Protein AF-A0A918N531-F1 (afdb_monomer_lite)

pLDDT: mean 87.36, std 9.33, range [33.91, 98.44]

Structure (mmCIF, N/CA/C/O backbone):
data_AF-A0A918N531-F1
#
_entry.id   AF-A0A918N531-F1
#
loop_
_atom_site.group_PDB
_atom_site.id
_atom_site.type_symbol
_atom_site.label_atom_id
_atom_site.label_alt_id
_atom_site.label_comp_id
_atom_site.label_asym_id
_atom_site.label_entity_id
_atom_site.label_seq_id
_atom_site.pdbx_PDB_ins_code
_atom_site.Cartn_x
_atom_site.Cartn_y
_atom_site.Cartn_z
_atom_site.occupancy
_atom_site.B_iso_or_equiv
_atom_site.auth_seq_id
_atom_site.auth_comp_id
_atom_site.auth_asym_id
_atom_site.auth_atom_id
_atom_site.pdbx_PDB_model_num
ATOM 1 N N . MET A 1 1 ? -34.445 2.963 0.432 1.00 59.69 1 MET A N 1
ATOM 2 C CA . MET A 1 1 ? -34.704 2.820 1.884 1.00 59.69 1 MET A CA 1
ATOM 3 C C . MET A 1 1 ? -35.234 4.152 2.398 1.00 59.69 1 MET A C 1
ATOM 5 O O . MET A 1 1 ? -34.663 5.169 2.029 1.00 59.69 1 MET A O 1
ATOM 9 N N . THR A 1 2 ? -36.329 4.192 3.160 1.00 76.44 2 THR A N 1
ATOM 10 C CA . THR A 1 2 ? -36.837 5.455 3.726 1.00 76.44 2 THR A CA 1
ATOM 11 C C . THR A 1 2 ? -36.124 5.752 5.052 1.00 76.44 2 THR A C 1
ATOM 13 O O . THR A 1 2 ? -36.060 4.855 5.894 1.00 76.44 2 THR A O 1
ATOM 16 N N . PRO A 1 3 ? -35.615 6.978 5.290 1.00 79.19 3 PRO A N 1
ATOM 17 C CA . PRO A 1 3 ? -34.902 7.321 6.530 1.00 79.19 3 PRO A CA 1
ATOM 18 C C . PRO A 1 3 ? -35.693 7.011 7.810 1.00 79.19 3 PRO A C 1
ATOM 20 O O . PRO A 1 3 ? -35.118 6.629 8.824 1.00 79.19 3 PRO A O 1
ATOM 23 N N . TYR A 1 4 ? -37.026 7.090 7.744 1.00 77.75 4 TYR A N 1
ATOM 24 C CA . TYR A 1 4 ? -37.931 6.737 8.840 1.00 77.75 4 TYR A CA 1
ATOM 25 C C . TYR A 1 4 ? -37.765 5.288 9.333 1.00 77.75 4 TYR A C 1
ATOM 27 O O . TYR A 1 4 ? -37.883 5.027 10.529 1.00 77.75 4 TYR A O 1
ATOM 35 N N . LYS A 1 5 ? -37.457 4.339 8.438 1.00 80.62 5 LYS A N 1
ATOM 36 C CA . LYS A 1 5 ? -37.272 2.930 8.813 1.00 80.62 5 LYS A CA 1
ATOM 37 C C . LYS A 1 5 ? -36.008 2.708 9.643 1.00 80.62 5 LYS A C 1
ATOM 39 O O . LYS A 1 5 ? -36.035 1.897 10.556 1.00 80.62 5 LYS A O 1
ATOM 44 N N . LEU A 1 6 ? -34.949 3.489 9.419 1.00 84.88 6 LEU A N 1
ATOM 45 C CA . LEU A 1 6 ? -33.706 3.381 10.194 1.00 84.88 6 LEU A CA 1
ATOM 46 C C . LEU A 1 6 ? -33.886 3.755 11.669 1.00 84.88 6 LEU A C 1
ATOM 48 O O . LEU A 1 6 ? -33.176 3.236 12.521 1.00 84.88 6 LEU A O 1
ATOM 52 N N . LYS A 1 7 ? -34.830 4.649 11.984 1.00 86.81 7 LYS A N 1
ATOM 53 C CA . LYS A 1 7 ? -35.112 5.050 13.369 1.00 86.81 7 LYS A CA 1
ATOM 54 C C . LYS A 1 7 ? -36.006 4.048 14.103 1.00 86.81 7 LYS A C 1
ATOM 56 O O . LYS A 1 7 ? -35.872 3.890 15.309 1.00 86.81 7 LYS A O 1
ATOM 61 N N . ASN A 1 8 ? -36.922 3.402 13.381 1.00 90.94 8 ASN A N 1
ATOM 62 C CA . ASN A 1 8 ? -38.020 2.636 13.980 1.00 90.94 8 ASN A CA 1
ATOM 63 C C . ASN A 1 8 ? -37.916 1.120 13.765 1.00 90.94 8 ASN A C 1
ATOM 65 O O . ASN A 1 8 ? -38.756 0.374 14.258 1.00 90.94 8 ASN A O 1
ATOM 69 N N . ASN A 1 9 ? -36.912 0.649 13.025 1.00 93.88 9 ASN A N 1
ATOM 70 C CA . ASN A 1 9 ? -36.689 -0.768 12.778 1.00 93.88 9 ASN A CA 1
ATOM 71 C C . ASN A 1 9 ? -35.222 -1.119 13.060 1.00 93.88 9 ASN A C 1
ATOM 73 O O . ASN A 1 9 ? -34.315 -0.711 12.335 1.00 93.88 9 ASN A O 1
ATOM 77 N N . ALA A 1 10 ? -34.999 -1.903 14.118 1.00 93.50 10 ALA A N 1
ATOM 78 C CA . ALA A 1 10 ? -33.660 -2.268 14.574 1.00 93.50 10 ALA A CA 1
ATOM 79 C C . ALA A 1 10 ? -32.880 -3.100 13.542 1.00 93.50 10 ALA A C 1
ATOM 81 O O . ALA A 1 10 ? -31.670 -2.923 13.397 1.00 93.50 10 ALA A O 1
ATOM 82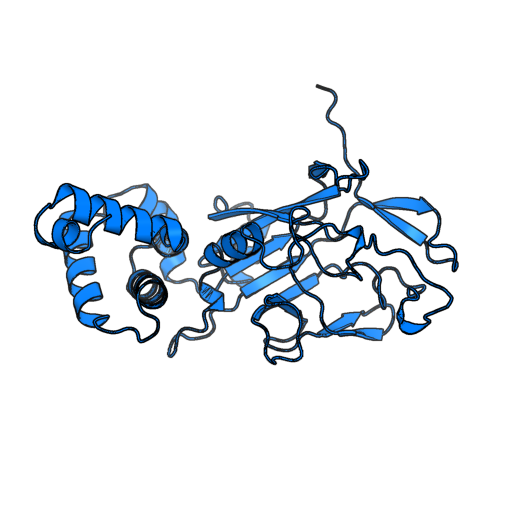 N N . LYS A 1 11 ? -33.566 -3.973 12.791 1.00 93.94 11 LYS A N 1
ATOM 83 C CA . LYS A 1 11 ? -32.946 -4.778 11.731 1.00 93.94 11 LYS A CA 1
ATOM 84 C C . LYS A 1 11 ? -32.430 -3.876 10.615 1.00 93.94 11 LYS A C 1
ATOM 86 O O . LYS A 1 11 ? -31.267 -3.974 10.246 1.00 93.94 11 LYS A O 1
ATOM 91 N N . ASP A 1 12 ? -33.268 -2.960 10.142 1.00 92.19 12 ASP A N 1
ATOM 92 C CA . ASP A 1 12 ? -32.905 -1.998 9.100 1.00 92.19 12 ASP A CA 1
ATOM 93 C C . ASP A 1 12 ? -31.750 -1.086 9.547 1.00 92.19 12 ASP A C 1
ATOM 95 O O . ASP A 1 12 ? -30.822 -0.838 8.775 1.00 92.19 12 ASP A O 1
ATOM 99 N N . ALA A 1 13 ? -31.767 -0.635 10.806 1.00 93.06 13 ALA A N 1
ATOM 100 C CA . ALA A 1 13 ? -30.684 0.148 11.394 1.00 93.06 13 ALA A CA 1
ATOM 101 C C . ALA A 1 13 ? -29.353 -0.623 11.402 1.00 93.06 13 ALA A C 1
ATOM 103 O O . ALA A 1 13 ? -28.336 -0.109 10.931 1.00 93.06 13 ALA A O 1
ATOM 104 N N . MET A 1 14 ? -29.366 -1.872 11.878 1.00 94.25 14 MET A N 1
ATOM 105 C CA . MET A 1 14 ? -28.176 -2.723 11.930 1.00 94.25 14 MET A CA 1
ATOM 106 C C . MET A 1 14 ? -27.654 -3.051 10.528 1.00 94.25 14 MET A C 1
ATOM 108 O O . MET A 1 14 ? -26.464 -2.900 10.259 1.00 94.25 14 MET A O 1
ATOM 112 N N . THR A 1 15 ? -28.536 -3.432 9.600 1.00 93.50 15 THR A N 1
ATOM 113 C CA . THR A 1 15 ? -28.160 -3.691 8.205 1.00 93.50 15 THR A CA 1
ATOM 114 C C . THR A 1 15 ? -27.540 -2.453 7.563 1.00 93.50 15 THR A C 1
ATOM 116 O O . THR A 1 15 ? -26.521 -2.569 6.888 1.00 93.50 15 THR A O 1
ATOM 119 N N . SER A 1 16 ? -28.088 -1.260 7.809 1.00 93.44 16 SER A N 1
ATOM 120 C CA . SER A 1 16 ? -27.502 -0.016 7.306 1.00 93.44 16 SER A CA 1
ATOM 121 C C . SER A 1 16 ? -26.130 0.278 7.915 1.00 93.44 16 SER A C 1
ATOM 123 O O . SER A 1 16 ? -25.256 0.775 7.206 1.00 93.44 16 SER A O 1
ATOM 125 N N . ALA A 1 17 ? -25.921 -0.015 9.202 1.00 93.75 17 ALA A N 1
ATOM 126 C CA . ALA A 1 17 ? -24.628 0.164 9.858 1.00 93.75 17 ALA A CA 1
ATOM 127 C C . ALA A 1 17 ? -23.565 -0.780 9.273 1.00 93.75 17 ALA A C 1
ATOM 129 O O . ALA A 1 17 ? -22.477 -0.329 8.917 1.00 93.75 17 ALA A O 1
ATOM 130 N N . LEU A 1 18 ? -23.901 -2.061 9.091 1.00 94.81 18 LEU A N 1
ATOM 131 C CA . LEU A 1 18 ? -23.020 -3.054 8.466 1.00 94.81 18 LEU A CA 1
ATOM 132 C C . LEU A 1 18 ? -22.731 -2.719 6.996 1.00 94.81 18 LEU A C 1
ATOM 134 O O . LEU A 1 18 ? -21.587 -2.808 6.554 1.00 94.81 18 LEU A O 1
ATOM 138 N N . ALA A 1 19 ? -23.740 -2.262 6.249 1.00 93.88 19 ALA A N 1
ATOM 139 C CA . ALA A 1 19 ? -23.563 -1.809 4.872 1.00 93.88 19 ALA A CA 1
ATOM 140 C C . ALA A 1 19 ? -22.624 -0.597 4.794 1.00 93.88 19 ALA A C 1
ATOM 142 O O . ALA A 1 19 ? -21.735 -0.564 3.946 1.00 93.88 19 ALA A O 1
ATOM 143 N N . TYR A 1 20 ? -22.770 0.377 5.701 1.00 94.25 20 TYR A N 1
ATOM 144 C CA . TYR A 1 20 ? -21.853 1.513 5.792 1.00 94.25 20 TYR A CA 1
ATOM 145 C C . TYR A 1 20 ? -20.430 1.060 6.140 1.00 94.25 20 TYR A C 1
ATOM 147 O O . TYR A 1 20 ? -19.473 1.530 5.527 1.00 94.25 20 TYR A O 1
ATOM 155 N N . TRP A 1 21 ? -20.289 0.126 7.083 1.00 94.88 21 TRP A N 1
ATOM 156 C CA . TRP A 1 21 ? -19.002 -0.428 7.497 1.00 94.88 21 TRP A CA 1
ATOM 157 C C . TRP A 1 21 ? -18.254 -1.101 6.339 1.00 94.88 21 TRP A C 1
ATOM 159 O O . TRP A 1 21 ? -17.074 -0.817 6.113 1.00 94.88 21 TRP A O 1
ATOM 169 N N . GLY A 1 22 ? -18.960 -1.926 5.559 1.00 92.25 22 GLY A N 1
ATOM 170 C CA . GLY A 1 22 ? -18.431 -2.547 4.345 1.00 92.25 22 GLY A CA 1
ATOM 171 C C . GLY A 1 22 ? -18.107 -1.522 3.256 1.00 92.25 22 GLY A C 1
ATOM 172 O O . GLY A 1 22 ? -16.985 -1.487 2.761 1.00 92.25 22 GLY A O 1
ATOM 173 N N . TRP A 1 23 ? -19.042 -0.622 2.935 1.00 89.88 23 TRP A N 1
ATOM 174 C CA . TRP A 1 23 ? -18.854 0.412 1.907 1.00 89.88 23 TRP A CA 1
ATOM 175 C C . TRP A 1 23 ? -17.674 1.344 2.200 1.00 89.88 23 TRP A C 1
ATOM 177 O O . TRP A 1 23 ? -16.950 1.755 1.293 1.00 89.88 23 TRP A O 1
ATOM 187 N N . LYS A 1 24 ? -17.457 1.689 3.472 1.00 90.06 24 LYS A N 1
ATOM 188 C CA . LYS A 1 24 ? -16.317 2.510 3.889 1.00 90.06 24 LYS A CA 1
ATOM 189 C C . LYS A 1 24 ? -15.012 1.732 4.024 1.00 90.06 24 LYS A C 1
ATOM 191 O O . LYS A 1 24 ? -13.994 2.386 4.261 1.00 90.06 24 LYS A O 1
ATOM 196 N N . MET A 1 25 ? -15.029 0.411 3.830 1.00 91.06 25 MET A N 1
ATOM 197 C CA . MET A 1 25 ? -13.880 -0.485 3.972 1.00 91.06 25 MET A CA 1
ATOM 198 C C . MET A 1 25 ? -13.197 -0.302 5.330 1.00 91.06 25 MET A C 1
ATOM 200 O O . MET A 1 25 ? -12.015 0.017 5.417 1.00 91.06 25 MET A O 1
ATOM 204 N N . ILE A 1 26 ? -13.978 -0.422 6.407 1.00 93.50 26 ILE A N 1
ATOM 205 C CA . ILE A 1 26 ? -13.488 -0.168 7.770 1.00 93.50 26 ILE A CA 1
ATOM 206 C C . ILE A 1 26 ? -12.712 -1.368 8.333 1.00 93.50 26 ILE A C 1
ATOM 208 O O . ILE A 1 26 ? -11.816 -1.166 9.148 1.00 93.50 26 ILE A O 1
ATOM 212 N N . ASN A 1 27 ? -12.991 -2.592 7.866 1.00 91.44 27 ASN A N 1
ATOM 213 C CA . ASN A 1 27 ? -12.365 -3.827 8.363 1.00 91.44 27 ASN A CA 1
ATOM 214 C C . ASN A 1 27 ? -10.836 -3.746 8.528 1.00 91.44 27 ASN A C 1
ATOM 216 O O . ASN A 1 27 ? -10.375 -4.058 9.622 1.00 91.44 27 ASN A O 1
ATOM 220 N N . PRO A 1 28 ? -10.046 -3.256 7.549 1.00 89.44 28 PRO A N 1
ATOM 221 C CA . PRO A 1 28 ? -8.589 -3.221 7.696 1.00 89.44 28 PRO A CA 1
ATOM 222 C C . PRO A 1 28 ? -8.088 -2.289 8.811 1.00 89.44 28 PRO A C 1
ATOM 224 O O . PRO A 1 28 ? -6.915 -2.321 9.148 1.00 89.44 28 PRO A O 1
ATOM 227 N N . ARG A 1 29 ? -8.945 -1.425 9.374 1.00 90.19 29 ARG A N 1
ATOM 228 C CA . ARG A 1 29 ? -8.625 -0.521 10.498 1.00 90.19 29 ARG A CA 1
ATOM 229 C C . ARG A 1 29 ? -9.010 -1.098 11.855 1.00 90.19 29 ARG A C 1
ATOM 231 O O . ARG A 1 29 ? -8.607 -0.551 12.874 1.00 90.19 29 ARG A O 1
ATOM 238 N N . ALA A 1 30 ? -9.807 -2.162 11.860 1.00 90.06 30 ALA A N 1
ATOM 239 C CA . ALA A 1 30 ? -10.400 -2.760 13.050 1.00 90.06 30 ALA A CA 1
ATOM 240 C C . ALA A 1 30 ? -9.744 -4.099 13.436 1.00 90.06 30 ALA A C 1
ATOM 242 O O . ALA A 1 30 ? -10.292 -4.836 14.248 1.00 90.06 30 ALA A O 1
ATOM 243 N N . SER A 1 31 ? -8.587 -4.419 12.849 1.00 84.94 31 SER A N 1
ATOM 244 C CA . SER A 1 31 ? -7.865 -5.682 13.070 1.00 84.94 31 SER A CA 1
ATOM 245 C C . SER A 1 31 ? -7.038 -5.721 14.360 1.00 84.94 31 SER A C 1
ATOM 247 O O . SER A 1 31 ? -6.487 -6.768 14.690 1.00 84.94 31 SER A O 1
ATOM 249 N N . TYR A 1 32 ? -6.929 -4.596 15.072 1.00 86.81 32 TYR A N 1
ATOM 250 C CA . TYR A 1 32 ? -6.137 -4.452 16.294 1.00 86.81 32 TYR A CA 1
ATOM 251 C C . TYR A 1 32 ? -7.013 -3.941 17.427 1.00 86.81 32 TYR A C 1
ATOM 253 O O . TYR A 1 32 ? -7.974 -3.207 17.179 1.00 86.81 32 TYR A O 1
ATOM 261 N N . ALA A 1 33 ? -6.659 -4.304 18.657 1.00 87.88 33 ALA A N 1
ATOM 262 C CA . ALA A 1 33 ? -7.411 -3.916 19.833 1.00 87.88 33 ALA A CA 1
ATOM 263 C C . ALA A 1 33 ? -6.663 -2.895 20.685 1.00 87.88 33 ALA A C 1
ATOM 265 O O . ALA A 1 33 ? -6.318 -3.134 21.830 1.00 87.88 33 ALA A O 1
ATOM 266 N N . ASP A 1 34 ? -6.426 -1.730 20.092 1.00 87.62 34 ASP A N 1
ATOM 267 C CA . ASP A 1 34 ? -5.807 -0.609 20.781 1.00 87.62 34 ASP A CA 1
ATOM 268 C C . ASP A 1 34 ? -6.522 0.709 20.460 1.00 87.62 34 ASP A C 1
ATOM 270 O O . ASP A 1 34 ? -7.364 0.820 19.558 1.00 87.62 34 ASP A O 1
ATOM 274 N N . GLU A 1 35 ? -6.172 1.756 21.204 1.00 89.44 35 GLU A N 1
ATOM 275 C CA . GLU A 1 35 ? -6.771 3.075 21.021 1.00 89.44 35 GLU A CA 1
ATOM 276 C C . GLU A 1 35 ? -6.538 3.664 19.622 1.00 89.44 35 GLU A C 1
ATOM 278 O O . GLU A 1 35 ? -7.362 4.451 19.137 1.00 89.44 35 GLU A O 1
ATOM 283 N N . TYR A 1 36 ? -5.435 3.299 18.961 1.00 88.75 36 TYR A N 1
ATOM 284 C CA . TYR A 1 36 ? -5.155 3.757 17.605 1.00 88.75 36 TYR A CA 1
ATOM 285 C C . TYR A 1 36 ? -6.148 3.155 16.611 1.00 88.75 36 TYR A C 1
ATOM 287 O O . TYR A 1 36 ? -6.662 3.882 15.759 1.00 88.75 36 TYR A O 1
ATOM 295 N N . ALA A 1 37 ? -6.474 1.866 16.724 1.00 90.69 37 ALA A N 1
ATOM 296 C CA . ALA A 1 37 ? -7.486 1.227 15.890 1.00 90.69 37 ALA A CA 1
ATOM 297 C C . ALA A 1 37 ? -8.836 1.946 16.034 1.00 90.69 37 ALA A C 1
ATOM 299 O O . ALA A 1 37 ? -9.455 2.318 15.033 1.00 90.69 37 ALA A O 1
ATOM 300 N N . VAL A 1 38 ? -9.237 2.279 17.268 1.00 93.75 38 VAL A N 1
ATOM 301 C CA . VAL A 1 38 ? -10.449 3.075 17.533 1.00 93.75 38 VAL A CA 1
ATOM 302 C C . VAL A 1 38 ? -10.375 4.444 16.856 1.00 93.75 38 VAL A C 1
ATOM 304 O O . VAL A 1 38 ? -11.346 4.876 16.227 1.00 93.75 38 VAL A O 1
ATOM 307 N N . LYS A 1 39 ? -9.231 5.133 16.937 1.00 92.38 39 LYS A N 1
ATOM 308 C CA . LYS A 1 39 ? -9.014 6.431 16.280 1.00 92.38 39 LYS A CA 1
ATOM 309 C C . LYS A 1 39 ? -9.085 6.323 14.757 1.00 92.38 39 LYS A C 1
ATOM 311 O O . LYS A 1 39 ? -9.766 7.133 14.132 1.00 92.38 39 LYS A O 1
ATOM 316 N N . SER A 1 40 ? -8.446 5.315 14.172 1.00 91.31 40 SER A N 1
ATOM 317 C CA . SER A 1 40 ? -8.409 5.056 12.730 1.00 91.31 40 SER A CA 1
ATOM 318 C C . SER A 1 40 ? -9.801 4.731 12.175 1.00 91.31 40 SER A C 1
ATOM 320 O O . SER A 1 40 ? -10.254 5.338 11.199 1.00 91.31 40 SER A O 1
ATOM 322 N N . VAL A 1 41 ? -10.552 3.863 12.862 1.00 94.19 41 VAL A N 1
ATOM 323 C CA . VAL A 1 41 ? -11.965 3.582 12.565 1.00 94.19 41 VAL A CA 1
ATOM 324 C C . VAL A 1 41 ? -12.811 4.850 12.695 1.00 94.19 41 VAL A C 1
ATOM 326 O O . VAL A 1 41 ? -13.603 5.171 11.806 1.00 94.19 41 VAL A O 1
ATOM 329 N N . THR A 1 42 ? -12.625 5.612 13.776 1.00 94.19 42 THR A N 1
ATOM 330 C CA . THR A 1 42 ? -13.374 6.851 14.016 1.00 94.19 42 THR A CA 1
ATOM 331 C C . THR A 1 42 ? -13.118 7.871 12.919 1.00 94.19 42 THR A C 1
ATOM 333 O O . THR A 1 42 ? -14.080 8.441 12.421 1.00 94.19 42 THR A O 1
ATOM 336 N N . TYR A 1 43 ? -11.867 8.062 12.494 1.00 91.62 43 TYR A N 1
ATOM 337 C CA . TYR A 1 43 ? -11.515 8.956 11.391 1.00 91.62 43 TYR A CA 1
ATOM 338 C C . TYR A 1 43 ? -12.244 8.572 10.103 1.00 91.62 43 TYR A C 1
ATOM 340 O O . TYR A 1 43 ? -12.780 9.430 9.401 1.00 91.62 43 TYR A O 1
ATOM 348 N N . ARG A 1 44 ? -12.328 7.269 9.814 1.00 91.06 44 ARG A N 1
ATOM 349 C CA . ARG A 1 44 ? -12.996 6.778 8.608 1.00 91.06 44 ARG A CA 1
ATOM 350 C C . ARG A 1 44 ? -14.510 6.995 8.630 1.00 91.06 44 ARG A C 1
ATOM 352 O O . ARG A 1 44 ? -15.098 7.274 7.585 1.00 91.06 44 ARG A O 1
ATOM 359 N N . ILE A 1 45 ? -15.130 6.886 9.804 1.00 92.75 45 ILE A N 1
ATOM 360 C CA . ILE A 1 45 ? -16.560 7.162 10.015 1.00 92.75 45 ILE A CA 1
ATOM 361 C C . ILE A 1 45 ? -16.826 8.675 10.033 1.00 92.75 45 ILE A C 1
ATOM 363 O O . ILE A 1 45 ? -17.818 9.154 9.486 1.00 92.75 45 ILE A O 1
ATOM 367 N N . ASN A 1 46 ? -15.948 9.430 10.687 1.00 91.19 46 ASN A N 1
ATOM 368 C CA . ASN A 1 46 ? -16.051 10.860 10.911 1.00 91.19 46 ASN A CA 1
ATOM 369 C C . ASN A 1 46 ? -14.649 11.483 10.999 1.00 91.19 46 ASN A C 1
ATOM 371 O O . ASN A 1 46 ? -14.013 11.468 12.055 1.00 91.19 46 ASN A O 1
ATOM 375 N N . GLY A 1 47 ? -14.203 12.103 9.903 1.00 88.75 47 GLY A N 1
ATOM 376 C CA . GLY A 1 47 ? -12.862 12.688 9.788 1.00 88.75 47 GLY A CA 1
ATOM 377 C C . GLY A 1 47 ? -12.555 13.807 10.790 1.00 88.75 47 GLY A C 1
ATOM 378 O O . GLY A 1 47 ? -11.389 14.118 11.013 1.00 88.75 47 GLY A O 1
ATOM 379 N N . ALA A 1 48 ? -13.575 14.383 11.440 1.00 90.94 48 ALA A N 1
ATOM 380 C CA . ALA A 1 48 ? -13.402 15.351 12.524 1.00 90.94 48 ALA A CA 1
ATOM 381 C C . ALA A 1 48 ? -13.106 14.697 13.888 1.00 90.94 48 ALA A C 1
ATOM 383 O O . ALA A 1 48 ? -12.968 15.406 14.880 1.00 90.94 48 ALA A O 1
ATOM 384 N N . LEU A 1 49 ? -13.057 13.360 13.961 1.00 91.94 49 LEU A N 1
ATOM 385 C CA . LEU A 1 49 ? -12.832 12.578 15.183 1.00 91.94 49 LEU A CA 1
ATOM 386 C C . LEU A 1 49 ? -13.851 12.853 16.306 1.00 91.94 49 LEU A C 1
ATOM 388 O O . LEU A 1 49 ? -13.580 12.632 17.486 1.00 91.94 49 LEU A O 1
ATOM 392 N N . LYS A 1 50 ? -15.058 13.320 15.959 1.00 94.00 50 LYS A N 1
ATOM 393 C CA . LYS A 1 50 ? -16.083 13.665 16.953 1.00 94.00 50 LYS A CA 1
ATOM 394 C C . LYS A 1 50 ? -16.526 12.428 17.742 1.00 94.00 50 LYS A C 1
ATOM 396 O O . LYS A 1 50 ? -16.972 11.432 17.163 1.00 94.00 50 LYS A O 1
ATOM 401 N N . GLY A 1 51 ? -16.472 12.544 19.069 1.00 94.69 51 GLY A N 1
ATOM 402 C CA . GLY A 1 51 ? -16.856 11.486 20.005 1.00 94.69 51 GLY A CA 1
ATOM 403 C C . GLY A 1 51 ? -15.805 10.387 20.174 1.00 94.69 51 GLY A C 1
ATOM 404 O O . GLY A 1 51 ? -16.168 9.289 20.582 1.00 94.69 51 GLY A O 1
ATOM 405 N N . LEU A 1 52 ? -14.535 10.646 19.833 1.00 94.69 52 LEU A N 1
ATOM 406 C CA . LEU A 1 52 ? -13.451 9.669 19.964 1.00 94.69 52 LEU A CA 1
ATOM 407 C C . LEU A 1 52 ? -13.321 9.117 21.391 1.00 94.69 52 LEU A C 1
ATOM 409 O O . LEU A 1 52 ? -13.274 7.902 21.548 1.00 94.69 52 LEU A O 1
ATOM 413 N N . ASP A 1 53 ? -13.326 9.972 22.414 1.00 95.19 53 ASP A N 1
ATOM 414 C CA . ASP A 1 53 ? -13.146 9.539 23.811 1.00 95.19 53 ASP A CA 1
ATOM 415 C C . ASP A 1 53 ? -14.254 8.584 24.263 1.00 95.19 53 ASP A C 1
ATOM 417 O O . ASP A 1 53 ? -14.002 7.546 24.871 1.00 95.19 53 ASP A O 1
ATOM 421 N N . GLU A 1 54 ? -15.492 8.879 23.873 1.00 96.94 54 GLU A N 1
ATOM 422 C CA . GLU A 1 54 ? -16.639 8.025 24.167 1.00 96.94 54 GLU A CA 1
ATOM 423 C C . GLU A 1 54 ? -16.550 6.679 23.428 1.00 96.94 54 GLU A C 1
ATOM 425 O O . GLU A 1 54 ? -16.867 5.630 23.987 1.00 96.94 54 GLU A O 1
ATOM 430 N N . ARG A 1 55 ? -16.062 6.678 22.180 1.00 96.44 55 ARG A N 1
ATOM 431 C CA . ARG A 1 55 ? -15.813 5.441 21.422 1.00 96.44 55 ARG A CA 1
ATOM 432 C C . ARG A 1 55 ? -14.713 4.601 22.064 1.00 96.44 55 ARG A C 1
ATOM 434 O O . ARG A 1 55 ? -14.889 3.390 22.152 1.00 96.44 55 ARG A O 1
ATOM 441 N N . LYS A 1 56 ? -13.629 5.223 22.544 1.00 95.81 56 LYS A N 1
ATOM 442 C CA . LYS A 1 56 ? -12.569 4.538 23.301 1.00 95.81 56 LYS A CA 1
ATOM 443 C C . LYS A 1 56 ? -13.133 3.902 24.569 1.00 95.81 56 LYS A C 1
ATOM 445 O O . LYS A 1 56 ? -12.900 2.724 24.807 1.00 95.81 56 LYS A O 1
ATOM 450 N N . ARG A 1 57 ? -13.961 4.632 25.323 1.00 96.00 57 ARG A N 1
ATOM 451 C CA . ARG A 1 57 ? -14.620 4.115 26.533 1.00 96.00 57 ARG A CA 1
ATOM 452 C C . ARG A 1 57 ? -15.475 2.874 26.258 1.00 96.00 57 ARG A C 1
ATOM 454 O O . ARG A 1 57 ? -15.370 1.893 26.990 1.00 96.00 57 ARG A O 1
ATOM 461 N N . TYR A 1 58 ? -16.311 2.893 25.214 1.00 95.88 58 TYR A N 1
ATOM 462 C CA . TYR A 1 58 ? -17.094 1.709 24.833 1.00 95.88 58 TYR A CA 1
ATOM 463 C C . TYR A 1 58 ? -16.217 0.557 24.349 1.00 95.88 58 TYR A C 1
ATOM 465 O O . TYR A 1 58 ? -16.514 -0.593 24.662 1.0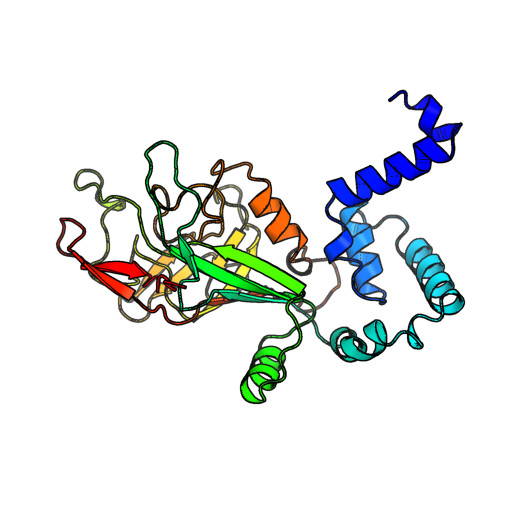0 95.88 58 TYR A O 1
ATOM 473 N N . PHE A 1 59 ? -15.157 0.863 23.602 1.00 94.75 59 PHE A N 1
ATOM 474 C CA . PHE A 1 59 ? -14.233 -0.137 23.090 1.00 94.75 59 PHE A CA 1
ATOM 475 C C . PHE A 1 59 ? -13.516 -0.882 24.221 1.00 94.75 59 PHE A C 1
ATOM 477 O O . PHE A 1 59 ? -13.618 -2.101 24.278 1.00 94.75 59 PHE A O 1
ATOM 484 N N . LEU A 1 60 ? -12.908 -0.160 25.169 1.00 92.12 60 LEU A N 1
ATOM 485 C CA . LEU A 1 60 ? -12.211 -0.749 26.321 1.00 92.12 60 LEU A CA 1
ATOM 486 C C . LEU A 1 60 ? -13.141 -1.636 27.162 1.00 92.12 60 LEU A C 1
ATOM 488 O O . LEU A 1 60 ? -12.769 -2.726 27.587 1.00 92.12 60 LEU A O 1
ATOM 492 N N . ARG A 1 61 ? -14.396 -1.209 27.351 1.00 94.25 61 ARG A N 1
ATOM 493 C CA . ARG A 1 61 ? -15.398 -2.025 28.048 1.00 94.25 61 ARG A CA 1
ATOM 494 C C . ARG A 1 61 ? -15.753 -3.300 27.276 1.00 94.25 61 ARG A C 1
ATOM 496 O O . ARG A 1 61 ? -15.983 -4.338 27.888 1.00 94.25 61 ARG A O 1
ATOM 503 N N . ALA A 1 62 ? -15.845 -3.226 25.948 1.00 93.12 62 ALA A N 1
ATOM 504 C CA . ALA A 1 62 ? -16.108 -4.397 25.117 1.00 93.12 62 ALA A CA 1
ATOM 505 C C . ALA A 1 62 ? -14.918 -5.367 25.121 1.00 93.12 62 ALA A C 1
ATOM 507 O O . ALA A 1 62 ? -15.124 -6.570 25.225 1.00 93.12 62 ALA A O 1
ATOM 508 N N . GLU A 1 63 ? -13.693 -4.848 25.059 1.00 90.88 63 GLU A N 1
ATOM 509 C CA . GLU A 1 63 ? -12.447 -5.604 25.194 1.00 90.88 63 GLU A CA 1
ATOM 510 C C . GLU A 1 63 ? -12.413 -6.424 26.493 1.00 90.88 63 GLU A C 1
ATOM 512 O O . GLU A 1 63 ? -12.199 -7.639 26.442 1.00 90.88 63 GLU A O 1
ATOM 517 N N . GLU A 1 64 ? -12.723 -5.789 27.627 1.00 90.81 64 GLU A N 1
ATOM 518 C CA . GLU A 1 64 ? -12.804 -6.439 28.940 1.00 90.81 64 GLU A CA 1
ATOM 519 C C . GLU A 1 64 ? -13.871 -7.547 28.963 1.00 90.81 64 GLU A C 1
ATOM 521 O O . GLU A 1 64 ? -13.611 -8.677 29.377 1.00 90.81 64 GLU A O 1
ATOM 526 N N . GLN A 1 65 ? -15.080 -7.248 28.479 1.00 95.19 65 GLN A N 1
ATOM 527 C CA . GLN A 1 65 ? -16.206 -8.188 28.510 1.00 95.19 65 GLN A CA 1
ATOM 528 C C . GLN A 1 65 ? -16.024 -9.380 27.570 1.00 95.19 65 GLN A C 1
ATOM 530 O O . GLN A 1 65 ? -16.429 -10.495 27.899 1.00 95.19 65 GLN A O 1
ATOM 535 N N . LEU A 1 66 ? -15.439 -9.145 26.395 1.00 94.06 66 LEU A N 1
ATOM 536 C CA . LEU A 1 66 ? -15.174 -10.177 25.395 1.00 94.06 66 LEU A CA 1
ATOM 537 C C . LEU A 1 66 ? -13.875 -10.937 25.672 1.00 94.06 66 LEU A C 1
ATOM 539 O O . LEU A 1 66 ? -13.617 -11.931 24.994 1.00 94.06 66 LEU A O 1
ATOM 543 N N . LYS A 1 67 ? -13.082 -10.496 26.661 1.00 93.00 67 LYS A N 1
ATOM 544 C CA . LYS A 1 67 ? -11.829 -11.129 27.085 1.00 93.00 67 LYS A CA 1
ATOM 545 C C . LYS A 1 67 ? -10.872 -11.351 25.919 1.00 93.00 67 LYS A C 1
ATOM 547 O O . LYS A 1 67 ? -10.290 -12.424 25.765 1.00 93.00 67 LYS A O 1
ATOM 552 N N . ILE A 1 68 ? -10.715 -10.337 25.072 1.00 89.38 68 ILE A N 1
ATOM 553 C CA . ILE A 1 68 ? -9.939 -10.468 23.830 1.00 89.38 68 ILE A CA 1
ATOM 554 C C . ILE A 1 68 ? -8.478 -10.852 24.093 1.00 89.38 68 ILE A C 1
ATOM 556 O O . ILE A 1 68 ? -7.873 -11.549 23.282 1.00 89.38 68 ILE A O 1
ATOM 560 N N . GLU A 1 69 ? -7.934 -10.479 25.256 1.00 87.06 69 GLU A N 1
ATOM 561 C CA . GLU A 1 69 ? -6.590 -10.869 25.682 1.00 87.06 69 GLU A CA 1
ATOM 562 C C . GLU A 1 69 ? -6.426 -12.388 25.833 1.00 87.06 69 GLU A C 1
ATOM 564 O O . GLU A 1 69 ? -5.314 -12.908 25.719 1.00 87.06 69 GLU A O 1
ATOM 569 N N . GLU A 1 70 ? -7.518 -13.126 26.055 1.00 91.62 70 GLU A N 1
ATOM 570 C CA . GLU A 1 70 ? -7.520 -14.585 26.124 1.00 91.62 70 GLU A CA 1
ATOM 571 C C . GLU A 1 70 ? -7.494 -15.230 24.720 1.00 91.62 70 GLU A C 1
ATOM 573 O O . GLU A 1 70 ? -7.062 -16.381 24.591 1.00 91.62 70 GLU A O 1
ATOM 578 N N . CYS A 1 71 ? -7.864 -14.500 23.657 1.00 90.19 71 CYS A N 1
ATOM 579 C CA . CYS A 1 71 ? -7.952 -15.024 22.294 1.00 90.19 71 CYS A CA 1
ATOM 580 C C . CYS A 1 71 ? -6.565 -15.361 21.699 1.00 90.19 71 CYS A C 1
ATOM 582 O O . CYS A 1 71 ? -5.695 -14.489 21.623 1.00 90.19 71 CYS A O 1
ATOM 584 N N . PRO A 1 72 ? -6.348 -16.583 21.165 1.00 89.69 72 PRO A N 1
ATOM 585 C CA . PRO A 1 72 ? -5.068 -16.968 20.556 1.00 89.69 72 PRO A CA 1
ATOM 586 C C . PRO A 1 72 ? -4.633 -16.067 19.394 1.00 89.69 72 PRO A C 1
ATOM 588 O O . PRO A 1 72 ? -3.458 -15.722 19.287 1.00 89.69 72 PRO A O 1
ATOM 591 N N . LEU A 1 73 ? -5.589 -15.644 18.556 1.00 84.19 73 LEU A N 1
ATOM 592 C CA . LEU A 1 73 ? -5.334 -14.731 17.437 1.00 84.19 73 LEU A CA 1
ATOM 593 C C . LEU A 1 73 ? -4.794 -13.379 17.915 1.00 84.19 73 LEU A C 1
ATOM 595 O O . LEU A 1 73 ? -3.852 -12.855 17.327 1.00 84.19 73 LEU A O 1
ATOM 599 N N . TYR A 1 74 ? -5.359 -12.847 19.002 1.00 87.06 74 TYR A N 1
ATOM 600 C CA . TYR A 1 74 ? -4.899 -11.599 19.599 1.00 87.06 74 TYR A CA 1
ATOM 601 C C . TYR A 1 74 ? -3.488 -11.755 20.177 1.00 87.06 74 TYR A C 1
ATOM 603 O O . TYR A 1 74 ? -2.587 -10.995 19.829 1.00 87.06 74 TYR A O 1
ATOM 611 N N . LYS A 1 75 ? -3.245 -12.810 20.969 1.00 88.06 75 LYS A N 1
ATOM 612 C CA . LYS A 1 75 ? -1.919 -13.098 21.547 1.00 88.06 75 LYS A CA 1
ATOM 613 C C . LYS A 1 75 ? -0.819 -13.192 20.486 1.00 88.06 75 LYS A C 1
ATOM 615 O O . LYS A 1 75 ? 0.267 -12.659 20.695 1.00 88.06 75 LYS A O 1
ATOM 620 N N . GLY A 1 76 ? -1.104 -13.824 19.344 1.00 84.44 76 GLY A N 1
ATOM 621 C CA . GLY A 1 76 ? -0.153 -13.956 18.235 1.00 84.44 76 GLY A CA 1
ATOM 622 C C . GLY A 1 76 ? 0.220 -12.631 17.557 1.00 84.44 76 GLY A C 1
ATOM 623 O O . GLY A 1 76 ? 1.300 -12.527 16.976 1.00 84.44 76 GLY A O 1
ATOM 624 N N . LYS A 1 77 ? -0.640 -11.611 17.660 1.00 84.12 77 LYS A N 1
ATOM 625 C CA . LYS A 1 77 ? -0.446 -10.286 17.053 1.00 84.12 77 LYS A CA 1
ATOM 626 C C . LYS A 1 77 ? -0.155 -9.170 18.061 1.00 84.12 77 LYS A C 1
ATOM 628 O O . LYS A 1 77 ? 0.168 -8.068 17.638 1.00 84.12 77 LYS A O 1
ATOM 633 N N . LYS A 1 78 ? -0.195 -9.432 19.374 1.00 84.50 78 LYS A N 1
ATOM 634 C CA . LYS A 1 78 ? -0.033 -8.407 20.428 1.00 84.50 78 LYS A CA 1
ATOM 635 C C . LYS A 1 78 ? 1.244 -7.572 20.283 1.00 84.50 78 LYS A C 1
ATOM 637 O O . LYS A 1 78 ? 1.235 -6.371 20.520 1.00 84.50 78 LYS A O 1
ATOM 642 N N . TRP A 1 79 ? 2.341 -8.184 19.838 1.00 84.75 79 TRP A N 1
ATOM 643 C CA . TRP A 1 79 ? 3.606 -7.477 19.604 1.00 84.75 79 TRP A CA 1
ATOM 644 C C . TRP A 1 79 ? 3.489 -6.345 18.565 1.00 84.75 79 TRP A C 1
ATOM 646 O O . TRP A 1 79 ? 4.231 -5.371 18.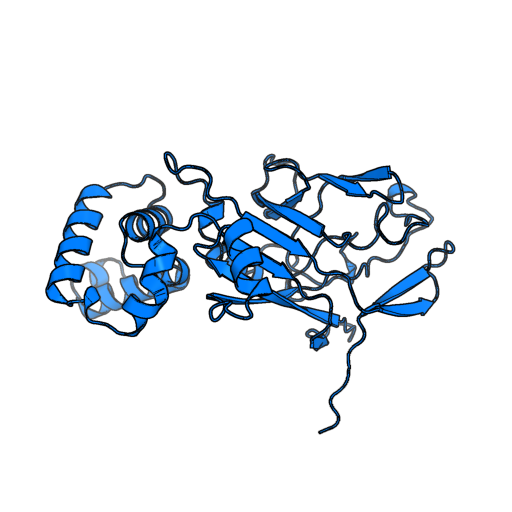654 1.00 84.75 79 TRP A O 1
ATOM 656 N N . GLN A 1 80 ? 2.546 -6.437 17.619 1.00 86.31 80 GLN A N 1
ATOM 657 C CA . GLN A 1 80 ? 2.317 -5.422 16.587 1.00 86.31 80 GLN A CA 1
ATOM 658 C C . GLN A 1 80 ? 1.755 -4.114 17.163 1.00 86.31 80 GLN A C 1
ATOM 660 O O . GLN A 1 80 ? 1.886 -3.067 16.543 1.00 86.31 80 GLN A O 1
ATOM 665 N N . GLU A 1 81 ? 1.143 -4.115 18.347 1.00 82.31 81 GLU A N 1
ATOM 666 C CA . GLU A 1 81 ? 0.576 -2.888 18.931 1.00 82.31 81 GLU A CA 1
ATOM 667 C C . GLU A 1 81 ? 1.648 -1.837 19.250 1.00 82.31 81 GLU A C 1
ATOM 669 O O . GLU A 1 81 ? 1.374 -0.637 19.198 1.00 82.31 81 GLU A O 1
ATOM 674 N N . GLN A 1 82 ? 2.874 -2.291 19.528 1.00 82.06 82 GLN A N 1
ATOM 675 C CA . GLN A 1 82 ? 4.034 -1.437 19.797 1.00 82.06 82 GLN A CA 1
ATOM 676 C C . GLN A 1 82 ? 4.699 -0.920 18.515 1.00 82.06 82 GLN A C 1
ATOM 678 O O . GLN A 1 82 ? 5.458 0.047 18.564 1.00 82.06 82 GLN A O 1
ATOM 683 N N . GLU A 1 83 ? 4.413 -1.548 17.376 1.00 84.81 83 GLU A N 1
ATOM 684 C CA . GLU A 1 83 ? 4.979 -1.187 16.084 1.00 84.81 83 GLU A CA 1
ATOM 685 C C . GLU A 1 83 ? 4.103 -0.153 15.370 1.00 84.81 83 GLU A C 1
ATOM 687 O O . GLU A 1 83 ? 2.864 -0.171 15.404 1.00 84.81 83 GLU A O 1
ATOM 692 N N . LEU A 1 84 ? 4.773 0.763 14.680 1.00 82.19 84 LEU A N 1
ATOM 693 C CA . LEU A 1 84 ? 4.161 1.861 13.949 1.00 82.19 84 LEU A CA 1
ATOM 694 C C . LEU A 1 84 ? 4.528 1.766 12.468 1.00 82.19 84 LEU A C 1
ATOM 696 O O . LEU A 1 84 ? 5.625 1.343 12.114 1.00 82.19 84 LEU A O 1
ATOM 700 N N . GLY A 1 85 ? 3.601 2.193 11.613 1.00 90.69 85 GLY A N 1
ATOM 701 C CA . GLY A 1 85 ? 3.792 2.213 10.167 1.00 90.69 85 GLY A CA 1
ATOM 702 C C . GLY A 1 85 ? 3.338 0.944 9.452 1.00 90.69 85 GLY A C 1
ATOM 703 O O . GLY A 1 85 ? 2.809 -0.005 10.041 1.00 90.69 85 GLY A O 1
ATOM 704 N N . THR A 1 86 ? 3.516 0.975 8.137 1.00 94.81 86 THR A N 1
ATOM 705 C CA . THR A 1 86 ? 3.116 -0.085 7.214 1.00 94.81 86 THR A CA 1
ATOM 706 C C . THR A 1 86 ? 4.265 -0.364 6.251 1.00 94.81 86 THR A C 1
ATOM 708 O O . THR A 1 86 ? 4.806 0.564 5.646 1.00 94.81 86 THR A O 1
ATOM 711 N N . VAL A 1 87 ? 4.585 -1.641 6.037 1.00 97.50 87 VAL A N 1
ATOM 712 C CA . VAL A 1 87 ? 5.518 -2.080 4.991 1.00 97.50 87 VAL A CA 1
ATOM 713 C C . VAL A 1 87 ? 4.747 -2.763 3.870 1.00 97.50 87 VAL A C 1
ATOM 715 O O . VAL A 1 87 ? 3.979 -3.695 4.090 1.00 97.50 87 VAL A O 1
ATOM 718 N N . ILE A 1 88 ? 4.978 -2.308 2.645 1.00 98.44 88 ILE A N 1
ATOM 719 C CA . ILE A 1 88 ? 4.412 -2.861 1.418 1.00 98.44 88 ILE A CA 1
ATOM 720 C C . ILE A 1 88 ? 5.555 -3.459 0.614 1.00 98.44 88 ILE A C 1
ATOM 722 O O . ILE A 1 88 ? 6.567 -2.798 0.413 1.00 98.44 88 ILE A O 1
ATOM 726 N N . VAL A 1 89 ? 5.407 -4.684 0.125 1.00 98.44 89 VAL A N 1
ATOM 727 C CA . VAL A 1 89 ? 6.458 -5.362 -0.643 1.00 98.44 89 VAL A CA 1
ATOM 728 C C . VAL A 1 89 ? 5.906 -5.756 -1.998 1.00 98.44 89 VAL A C 1
ATOM 730 O O . VAL A 1 89 ? 4.944 -6.518 -2.072 1.00 98.44 89 VAL A O 1
ATOM 733 N N . VAL A 1 90 ? 6.520 -5.249 -3.064 1.00 97.69 90 VAL A N 1
ATOM 734 C CA . VAL A 1 90 ? 6.238 -5.626 -4.451 1.00 97.69 90 VAL A CA 1
ATOM 735 C C . VAL A 1 90 ? 7.292 -6.633 -4.889 1.00 97.69 90 VAL A C 1
ATOM 737 O O . VAL A 1 90 ? 8.472 -6.292 -4.993 1.00 97.69 90 VAL A O 1
ATOM 740 N N . ALA A 1 91 ? 6.856 -7.864 -5.150 1.00 96.25 91 ALA A N 1
ATOM 741 C CA . ALA A 1 91 ? 7.744 -8.974 -5.463 1.00 96.25 91 ALA A CA 1
ATOM 742 C C . ALA A 1 91 ? 8.589 -8.731 -6.724 1.00 96.25 91 ALA A C 1
ATOM 744 O O . ALA A 1 91 ? 8.162 -8.071 -7.678 1.00 96.25 91 ALA A O 1
ATOM 745 N N . GLY A 1 92 ? 9.782 -9.324 -6.735 1.00 94.00 92 GLY A N 1
ATOM 746 C CA . GLY A 1 92 ? 10.680 -9.330 -7.894 1.00 94.00 92 GLY A CA 1
ATOM 747 C C . GLY A 1 92 ? 10.269 -10.328 -8.979 1.00 94.00 92 GLY A C 1
ATOM 748 O O . GLY A 1 92 ? 10.489 -10.102 -10.171 1.00 94.00 92 GLY A O 1
ATOM 749 N N . LYS A 1 93 ? 9.621 -11.420 -8.565 1.00 93.50 93 LYS A N 1
ATOM 750 C CA . LYS A 1 93 ? 9.102 -12.473 -9.441 1.00 93.50 93 LYS A CA 1
ATOM 751 C C . LYS A 1 93 ? 7.657 -12.190 -9.817 1.00 93.50 93 LYS A C 1
ATOM 753 O O . LYS A 1 93 ? 6.834 -11.871 -8.953 1.00 93.50 93 LYS A O 1
ATOM 758 N N . SER A 1 94 ? 7.341 -12.324 -11.101 1.00 91.19 94 SER A N 1
ATOM 759 C CA . SER A 1 94 ? 5.951 -12.254 -11.536 1.00 91.19 94 SER A CA 1
ATOM 760 C C . SER A 1 94 ? 5.209 -13.536 -11.138 1.00 91.19 94 SER A C 1
ATOM 762 O O . SER A 1 94 ? 5.803 -14.609 -11.058 1.00 91.19 94 SER A O 1
ATOM 764 N N . TYR A 1 95 ? 3.921 -13.414 -10.822 1.00 86.94 95 TYR A N 1
ATOM 765 C CA . TYR A 1 95 ? 3.101 -14.529 -10.338 1.00 86.94 95 TYR A CA 1
ATOM 766 C C . TYR A 1 95 ? 2.258 -15.150 -11.454 1.00 86.94 95 TYR A C 1
ATOM 768 O O . TYR A 1 95 ? 2.154 -16.367 -11.557 1.00 86.94 95 TYR A O 1
ATOM 776 N N . LYS A 1 96 ? 1.632 -14.302 -12.273 1.00 88.81 96 LYS A N 1
ATOM 777 C CA . LYS A 1 96 ? 0.755 -14.692 -13.380 1.00 88.81 96 LYS A CA 1
ATOM 778 C C . LYS A 1 96 ? 0.614 -13.544 -14.376 1.00 88.81 96 LYS A C 1
ATOM 780 O O . LYS A 1 96 ? 1.103 -12.438 -14.132 1.00 88.81 96 LYS A O 1
ATOM 785 N N . TYR A 1 97 ? -0.122 -13.787 -15.456 1.00 89.56 97 TYR A N 1
ATOM 786 C CA . TYR A 1 97 ? -0.671 -12.713 -16.276 1.00 89.56 97 TYR A CA 1
ATOM 787 C C . TYR A 1 97 ? -1.868 -12.046 -15.583 1.00 89.56 97 TYR A C 1
ATOM 789 O O . TYR A 1 97 ? -2.696 -12.716 -14.964 1.00 89.56 97 TYR A O 1
ATOM 797 N N . GLY A 1 98 ? -1.954 -10.720 -15.690 1.00 84.38 98 GLY A N 1
ATOM 798 C CA . GLY A 1 98 ? -3.150 -9.968 -15.314 1.00 84.38 98 GLY A CA 1
ATOM 799 C C . GLY A 1 98 ? -4.313 -10.204 -16.281 1.00 84.38 98 GLY A C 1
ATOM 800 O O . GLY A 1 98 ? -4.132 -10.778 -17.358 1.00 84.38 98 GLY A O 1
ATOM 801 N N . GLU A 1 99 ? -5.498 -9.732 -15.892 1.00 82.38 99 GLU A N 1
ATOM 802 C CA . GLU A 1 99 ? -6.695 -9.791 -16.737 1.00 82.38 99 GLU A CA 1
ATOM 803 C C . GLU A 1 99 ? -6.455 -9.077 -18.073 1.00 82.38 99 GLU A C 1
ATOM 805 O O . GLU A 1 99 ? -5.974 -7.942 -18.067 1.00 82.38 99 GLU A O 1
ATOM 810 N N . PRO A 1 100 ? -6.776 -9.699 -19.218 1.00 81.50 100 PRO A N 1
ATOM 811 C CA . PRO A 1 100 ? -6.564 -9.070 -20.507 1.00 81.50 100 PRO A CA 1
ATOM 812 C C . PRO A 1 100 ? -7.375 -7.776 -20.636 1.00 81.50 100 PRO A C 1
ATOM 814 O O . PRO A 1 100 ? -8.468 -7.635 -20.084 1.00 81.50 100 PRO A O 1
ATOM 817 N N . ASN A 1 101 ? -6.839 -6.812 -21.382 1.00 80.19 101 ASN A N 1
ATOM 818 C CA . ASN A 1 101 ? -7.627 -5.648 -21.785 1.00 80.19 101 ASN A CA 1
ATOM 819 C C . ASN A 1 101 ? -8.581 -5.994 -22.939 1.00 80.19 101 ASN A C 1
ATOM 821 O O . ASN A 1 101 ? -8.494 -7.074 -23.522 1.00 80.19 101 ASN A O 1
ATOM 825 N N . ASP A 1 102 ? -9.433 -5.041 -23.322 1.00 78.31 102 ASP A N 1
ATOM 826 C CA . ASP A 1 102 ? -10.393 -5.188 -24.431 1.00 78.31 102 ASP A CA 1
ATOM 827 C C . ASP A 1 102 ? -9.740 -5.595 -25.769 1.00 78.31 102 ASP A C 1
ATOM 829 O O . ASP A 1 102 ? -10.398 -6.149 -26.643 1.00 78.31 102 ASP A O 1
ATOM 833 N N . ASN A 1 103 ? -8.431 -5.358 -25.923 1.00 78.06 103 ASN A N 1
ATOM 834 C CA . ASN A 1 103 ? -7.646 -5.717 -27.106 1.00 78.06 103 ASN A CA 1
ATOM 835 C C . ASN A 1 103 ? -6.860 -7.037 -26.939 1.00 78.06 103 ASN A C 1
ATOM 837 O O . ASN A 1 103 ? -5.963 -7.319 -27.731 1.00 78.06 103 ASN A O 1
ATOM 841 N N . GLY A 1 104 ? -7.126 -7.817 -25.886 1.00 78.56 104 GLY A N 1
ATOM 842 C CA . GLY A 1 104 ? -6.477 -9.105 -25.612 1.00 78.56 104 GLY A CA 1
ATOM 843 C C . GLY A 1 104 ? -5.039 -9.018 -25.084 1.00 78.56 104 GLY A C 1
ATOM 844 O O . GLY A 1 104 ? -4.385 -10.045 -24.911 1.00 78.56 104 GLY A O 1
ATOM 845 N N . GLY A 1 105 ? -4.526 -7.814 -24.815 1.00 81.75 105 GLY A N 1
ATOM 846 C CA . GLY A 1 105 ? -3.185 -7.627 -24.269 1.00 81.75 105 GLY A CA 1
ATOM 847 C C . GLY A 1 105 ? -3.099 -8.138 -22.834 1.00 81.75 105 GLY A C 1
ATOM 848 O O . GLY A 1 105 ? -3.964 -7.811 -22.027 1.00 81.75 105 GLY A O 1
ATOM 849 N N . LYS A 1 106 ? -2.045 -8.897 -22.520 1.00 86.50 106 LYS A N 1
ATOM 850 C CA . LYS A 1 106 ? -1.725 -9.397 -21.175 1.00 86.50 106 LYS A CA 1
ATOM 851 C C . LYS A 1 106 ? -0.380 -8.841 -20.709 1.00 86.50 106 LYS A C 1
ATOM 853 O O . LYS A 1 106 ? 0.441 -8.423 -21.524 1.00 86.50 106 LYS A O 1
ATOM 858 N N . TRP A 1 107 ? -0.155 -8.840 -19.401 1.00 88.75 107 TRP A N 1
ATOM 859 C CA . TRP A 1 107 ? 1.090 -8.376 -18.779 1.00 88.75 107 TRP A CA 1
ATOM 860 C C . TRP A 1 107 ? 1.378 -9.161 -17.497 1.00 88.75 107 TRP A C 1
ATOM 862 O O . TRP A 1 107 ? 0.436 -9.619 -16.841 1.00 88.75 107 TRP A O 1
ATOM 872 N N . PRO A 1 108 ? 2.652 -9.287 -17.105 1.00 91.88 108 PRO A N 1
ATOM 873 C CA . PRO A 1 108 ? 3.019 -9.860 -15.821 1.00 91.88 108 PRO A CA 1
ATOM 874 C C . PRO A 1 108 ? 2.506 -9.016 -14.658 1.00 91.88 108 PRO A C 1
ATOM 876 O O . PRO A 1 108 ? 2.595 -7.785 -14.669 1.00 91.88 108 PRO A O 1
ATOM 879 N N . VAL A 1 109 ? 1.991 -9.685 -13.630 1.00 93.69 109 VAL A N 1
ATOM 880 C CA . VAL A 1 109 ? 1.638 -9.058 -12.354 1.00 93.69 109 VAL A CA 1
ATOM 881 C C . VAL A 1 109 ? 2.488 -9.625 -11.225 1.00 93.69 109 VAL A C 1
ATOM 883 O O . VAL A 1 109 ? 2.818 -10.811 -11.202 1.00 93.69 109 VAL A O 1
ATOM 886 N N . TYR A 1 110 ? 2.827 -8.771 -10.266 1.00 95.06 110 TYR A N 1
ATOM 887 C CA . TYR A 1 110 ? 3.745 -9.068 -9.173 1.00 95.06 110 TYR A CA 1
ATOM 888 C C . TYR A 1 110 ? 2.968 -9.062 -7.870 1.00 95.06 110 TYR A C 1
ATOM 890 O O . TYR A 1 110 ? 2.228 -8.111 -7.582 1.00 95.06 110 TYR A O 1
ATOM 898 N N . LYS A 1 111 ? 3.125 -10.136 -7.091 1.00 96.06 111 LYS A N 1
ATOM 899 C CA . LYS A 1 111 ? 2.500 -10.246 -5.773 1.00 96.06 111 LYS A CA 1
ATOM 900 C C . LYS A 1 111 ? 2.931 -9.043 -4.939 1.00 96.06 111 LYS A C 1
ATOM 902 O O . LYS A 1 111 ? 4.119 -8.767 -4.803 1.00 96.06 111 LYS A O 1
ATOM 907 N N . THR A 1 112 ? 1.952 -8.313 -4.432 1.00 97.50 112 THR A N 1
ATOM 908 C CA . THR A 1 112 ? 2.150 -7.150 -3.578 1.00 97.50 112 THR A CA 1
ATOM 909 C C . THR A 1 112 ? 1.521 -7.451 -2.233 1.00 97.50 112 THR A C 1
ATOM 911 O O . THR A 1 112 ? 0.318 -7.693 -2.162 1.00 97.50 112 THR A O 1
ATOM 914 N N . VAL A 1 113 ? 2.327 -7.482 -1.182 1.00 98.00 113 VAL A N 1
ATOM 915 C CA . VAL A 1 113 ? 1.873 -7.804 0.175 1.00 98.00 113 VAL A CA 1
ATOM 916 C C . VAL A 1 113 ? 1.971 -6.577 1.067 1.00 98.00 113 VAL A C 1
ATOM 918 O O . VAL A 1 113 ? 2.872 -5.759 0.890 1.00 98.00 113 VAL A O 1
ATOM 921 N N . VAL A 1 114 ? 1.038 -6.441 2.003 1.00 97.69 114 VAL A N 1
ATOM 922 C CA . VAL A 1 114 ? 0.992 -5.352 2.981 1.00 97.69 114 VAL A CA 1
ATOM 923 C C . VAL A 1 114 ? 1.089 -5.947 4.379 1.00 97.69 114 VAL A C 1
ATOM 925 O O . VAL A 1 114 ? 0.302 -6.823 4.734 1.00 97.69 114 VAL A O 1
ATOM 928 N N . TYR A 1 115 ? 2.034 -5.436 5.159 1.00 95.62 115 TYR A N 1
ATOM 929 C CA . TYR A 1 115 ? 2.190 -5.695 6.584 1.00 95.62 115 TYR A CA 1
ATOM 930 C C . TYR A 1 115 ? 1.870 -4.406 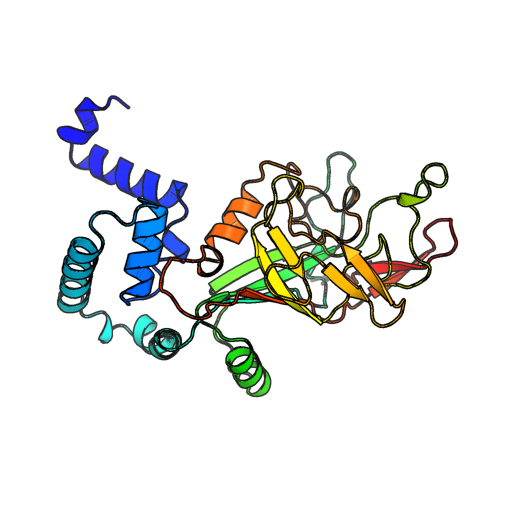7.331 1.00 95.62 115 TYR A C 1
ATOM 932 O O . TYR A 1 115 ? 2.624 -3.433 7.261 1.00 95.62 115 TYR A O 1
ATOM 940 N N . GLN A 1 116 ? 0.730 -4.379 8.008 1.00 93.25 116 GLN A N 1
ATOM 941 C CA . GLN A 1 116 ? 0.351 -3.275 8.878 1.00 93.25 116 GLN A CA 1
ATOM 942 C C . GLN A 1 116 ? 1.053 -3.426 10.227 1.00 93.25 116 GLN A C 1
ATOM 944 O O . GLN A 1 116 ? 1.423 -4.536 10.622 1.00 93.25 116 GLN A O 1
ATOM 949 N N . ARG A 1 117 ? 1.218 -2.307 10.949 1.00 90.75 117 ARG A N 1
ATOM 950 C CA . ARG A 1 117 ? 1.925 -2.290 12.241 1.00 90.75 117 ARG A CA 1
ATOM 951 C C . ARG A 1 117 ? 3.310 -2.920 12.117 1.00 90.75 117 ARG A C 1
ATOM 953 O O . ARG A 1 117 ? 3.663 -3.867 12.817 1.00 90.75 117 ARG A O 1
ATOM 960 N N . MET A 1 118 ? 4.048 -2.429 11.137 1.00 93.25 118 MET A N 1
ATOM 961 C CA . MET A 1 118 ? 5.348 -2.949 10.768 1.00 93.25 118 MET A CA 1
ATOM 962 C C . MET A 1 118 ? 6.233 -1.770 10.389 1.00 93.25 118 MET A C 1
ATOM 964 O O . MET A 1 118 ? 5.987 -1.110 9.378 1.00 93.25 118 MET A O 1
ATOM 968 N N . SER A 1 119 ? 7.267 -1.527 11.191 1.00 93.25 119 SER A N 1
ATOM 969 C CA . SER A 1 119 ? 8.367 -0.647 10.808 1.00 93.25 119 SER A CA 1
ATOM 970 C C . SER A 1 119 ? 9.270 -1.341 9.781 1.00 93.25 119 SER A C 1
ATOM 972 O O . SER A 1 119 ? 9.285 -2.571 9.656 1.00 93.25 119 SER A O 1
ATOM 974 N N . LEU A 1 120 ? 10.042 -0.564 9.020 1.00 94.50 120 LEU A N 1
ATOM 975 C CA . LEU A 1 120 ? 10.964 -1.123 8.030 1.00 94.50 120 LEU A CA 1
ATOM 976 C C . LEU A 1 120 ? 12.065 -1.956 8.697 1.00 94.50 120 LEU A C 1
ATOM 978 O O . LEU A 1 120 ? 12.420 -3.026 8.205 1.00 94.50 120 LEU A O 1
ATOM 982 N N . GLU A 1 121 ? 12.575 -1.479 9.827 1.00 94.19 121 GLU A N 1
ATOM 983 C CA . GLU A 1 121 ? 13.578 -2.150 10.647 1.00 94.19 121 GLU A CA 1
ATOM 984 C C . GLU A 1 121 ? 13.042 -3.490 11.149 1.00 94.19 121 GLU A C 1
ATOM 986 O O . GLU A 1 121 ? 13.700 -4.520 10.981 1.00 94.19 121 GLU A O 1
ATOM 991 N N . LYS A 1 122 ? 11.812 -3.505 11.684 1.00 95.25 122 LYS A N 1
ATOM 992 C CA . LYS A 1 122 ? 11.191 -4.739 12.166 1.00 95.25 122 LYS A CA 1
ATOM 993 C C . LYS A 1 122 ? 10.931 -5.733 11.043 1.00 95.25 122 LYS A C 1
ATOM 995 O O . LYS A 1 122 ? 11.185 -6.926 11.209 1.00 95.25 122 LYS A O 1
ATOM 1000 N N . TYR A 1 123 ? 10.475 -5.254 9.887 1.00 96.62 123 TYR A N 1
ATOM 1001 C CA . TYR A 1 123 ? 10.298 -6.096 8.709 1.00 96.62 123 TYR A CA 1
ATOM 1002 C C . TYR A 1 123 ? 11.609 -6.776 8.303 1.00 96.62 123 TYR A C 1
ATOM 1004 O O . TYR A 1 123 ? 11.619 -7.987 8.086 1.00 96.62 123 TYR A O 1
ATOM 1012 N N . LYS A 1 124 ? 12.718 -6.027 8.233 1.00 97.25 124 LYS A N 1
ATOM 1013 C CA . LYS A 1 124 ? 14.041 -6.581 7.901 1.00 97.25 124 LYS A CA 1
ATOM 1014 C C . LYS A 1 124 ? 14.475 -7.630 8.924 1.00 97.25 124 LYS A C 1
ATOM 1016 O O . LYS A 1 124 ? 14.820 -8.740 8.530 1.00 97.25 124 LYS A O 1
ATOM 1021 N N . GLU A 1 125 ? 14.345 -7.324 10.216 1.00 96.38 125 GLU A N 1
ATOM 1022 C CA . GLU A 1 125 ? 14.667 -8.250 11.310 1.00 96.38 125 GLU A CA 1
ATOM 1023 C C . GLU A 1 125 ? 13.891 -9.575 11.199 1.00 96.38 125 GLU A C 1
ATOM 1025 O O . GLU A 1 125 ? 14.455 -10.658 11.366 1.00 96.38 125 GLU A O 1
ATOM 1030 N N . LEU A 1 126 ? 12.584 -9.506 10.928 1.00 96.06 126 LEU A N 1
ATOM 1031 C CA . LEU A 1 126 ? 11.734 -10.689 10.799 1.00 96.06 126 LEU A CA 1
ATOM 1032 C C . LEU A 1 126 ? 11.987 -11.446 9.491 1.00 96.06 126 LEU A C 1
ATOM 1034 O O . LEU A 1 126 ? 11.957 -12.676 9.502 1.00 96.06 126 LEU A O 1
ATOM 1038 N N . LYS A 1 127 ? 12.269 -10.740 8.388 1.00 97.06 127 LYS A N 1
ATOM 1039 C CA . LYS A 1 127 ? 12.609 -11.349 7.093 1.00 97.06 127 LYS A CA 1
ATOM 1040 C C . LYS A 1 127 ? 13.903 -12.154 7.185 1.00 97.06 127 LYS A C 1
ATOM 1042 O O . LYS A 1 127 ? 13.932 -13.291 6.733 1.00 97.06 127 LYS A O 1
ATOM 1047 N N . GLU A 1 128 ? 14.944 -11.602 7.807 1.00 97.56 128 GLU A N 1
ATOM 1048 C CA . GLU A 1 128 ? 16.232 -12.288 8.002 1.00 97.56 128 GLU A CA 1
ATOM 1049 C C . GLU A 1 128 ? 16.104 -13.565 8.839 1.00 97.56 128 GLU A C 1
ATOM 1051 O O . GLU A 1 128 ? 16.846 -14.524 8.640 1.00 97.56 128 GLU A O 1
ATOM 1056 N N . LYS A 1 129 ? 15.145 -13.590 9.769 1.00 97.62 129 LYS A N 1
ATOM 1057 C CA . LYS A 1 129 ? 14.893 -14.727 10.661 1.00 97.62 129 LYS A CA 1
ATOM 1058 C C . LYS A 1 129 ? 13.890 -15.739 10.105 1.00 97.62 129 LYS A C 1
ATOM 1060 O O . LYS A 1 129 ? 13.600 -16.697 10.816 1.00 97.62 129 LYS A O 1
ATOM 1065 N N . ASP A 1 130 ? 13.342 -15.506 8.911 1.00 96.56 130 ASP A N 1
ATOM 1066 C CA . ASP A 1 130 ? 12.214 -16.257 8.338 1.00 96.56 130 ASP A CA 1
ATOM 1067 C C . ASP A 1 130 ? 11.009 -16.345 9.301 1.00 96.56 130 ASP A C 1
ATOM 1069 O O . ASP A 1 130 ? 10.440 -17.399 9.576 1.00 96.56 130 ASP A O 1
ATOM 1073 N N . LYS A 1 131 ? 10.667 -15.201 9.906 1.00 95.69 131 LYS A N 1
ATOM 1074 C CA . LYS A 1 131 ? 9.611 -15.052 10.924 1.00 95.69 131 LYS A CA 1
ATOM 1075 C C . LYS A 1 131 ? 8.613 -13.951 10.580 1.00 95.69 131 LYS A C 1
ATOM 1077 O O . LYS A 1 131 ? 7.995 -13.374 11.476 1.00 95.69 131 LYS A O 1
ATOM 1082 N N . LEU A 1 132 ? 8.477 -13.614 9.299 1.00 94.88 132 LEU A N 1
ATOM 1083 C CA . LEU A 1 132 ? 7.427 -12.692 8.877 1.00 94.88 132 LEU A CA 1
ATOM 1084 C C . LEU A 1 132 ? 6.053 -13.295 9.217 1.00 94.88 132 LEU A C 1
ATOM 1086 O O . LEU A 1 132 ? 5.847 -14.489 8.999 1.00 94.88 132 LEU A O 1
ATOM 1090 N N . PRO A 1 133 ? 5.118 -12.500 9.765 1.00 92.62 133 PRO A N 1
ATOM 1091 C CA . PRO A 1 133 ? 3.752 -12.962 9.961 1.00 92.62 133 PRO A CA 1
ATOM 1092 C C . PRO A 1 133 ? 3.056 -13.153 8.608 1.00 92.62 133 PRO A C 1
ATOM 1094 O O . PRO A 1 133 ? 3.549 -12.713 7.569 1.00 92.62 133 PRO A O 1
ATOM 1097 N N . GLU A 1 134 ? 1.863 -13.742 8.625 1.00 93.00 134 GLU A N 1
ATOM 1098 C CA . GLU A 1 134 ? 0.983 -13.688 7.457 1.00 93.00 134 GLU A CA 1
ATOM 1099 C C . GLU A 1 134 ? 0.682 -12.224 7.076 1.00 93.00 134 GLU A C 1
ATOM 1101 O O . GLU A 1 134 ? 0.409 -11.413 7.971 1.00 93.00 134 GLU A O 1
ATOM 1106 N N . PRO A 1 135 ? 0.709 -11.864 5.777 1.00 95.50 135 PRO A N 1
ATOM 1107 C CA . PRO A 1 135 ? 0.359 -10.521 5.329 1.00 95.50 135 PRO A CA 1
ATOM 1108 C C . PRO A 1 135 ? -1.070 -10.127 5.709 1.00 95.50 135 PRO A C 1
ATOM 1110 O O . PRO A 1 135 ? -1.996 -10.930 5.593 1.00 95.50 135 PRO A O 1
ATOM 1113 N N . ASP A 1 136 ? -1.278 -8.860 6.064 1.00 93.94 136 ASP A N 1
ATOM 1114 C CA . ASP A 1 136 ? -2.614 -8.332 6.367 1.00 93.94 136 ASP A CA 1
ATOM 1115 C C . ASP A 1 136 ? -3.443 -8.101 5.095 1.00 93.94 136 ASP A C 1
ATOM 1117 O O . ASP A 1 136 ? -4.673 -8.127 5.133 1.00 93.94 136 ASP A O 1
ATOM 1121 N N . TYR A 1 137 ? -2.777 -7.899 3.954 1.00 96.56 137 TYR A N 1
ATOM 1122 C CA . TYR A 1 137 ? -3.424 -7.801 2.649 1.00 96.56 137 TYR A CA 1
ATOM 1123 C C . TYR A 1 137 ? -2.495 -8.257 1.521 1.00 96.56 137 TYR A C 1
ATOM 1125 O O . TYR A 1 137 ? -1.282 -8.038 1.555 1.00 96.56 137 TYR A O 1
ATOM 1133 N N . ILE A 1 138 ? -3.077 -8.881 0.496 1.00 96.19 138 ILE A N 1
ATOM 1134 C CA . ILE A 1 138 ? -2.375 -9.328 -0.708 1.00 96.19 138 ILE A CA 1
ATOM 1135 C C . ILE A 1 138 ? -3.124 -8.794 -1.924 1.00 96.19 138 ILE A C 1
ATOM 1137 O O . ILE A 1 138 ? -4.328 -8.984 -2.067 1.00 96.19 138 ILE A O 1
ATOM 1141 N N . THR A 1 139 ? -2.391 -8.164 -2.831 1.00 95.06 139 THR A N 1
ATOM 1142 C CA . THR A 1 139 ? -2.880 -7.738 -4.140 1.00 95.06 139 THR A CA 1
ATOM 1143 C C . THR A 1 139 ? -1.803 -7.964 -5.198 1.00 95.06 139 THR A C 1
ATOM 1145 O O . THR A 1 139 ? -0.783 -8.607 -4.940 1.00 95.06 139 THR A O 1
ATOM 1148 N N . TYR A 1 140 ? -2.020 -7.456 -6.407 1.00 94.19 140 TYR A N 1
ATOM 1149 C CA . TYR A 1 140 ? -1.082 -7.597 -7.508 1.00 94.19 140 TYR A CA 1
ATOM 1150 C C . TYR A 1 140 ? -0.924 -6.277 -8.252 1.00 94.19 140 TYR A C 1
ATOM 1152 O O . TYR A 1 140 ? -1.906 -5.639 -8.636 1.00 94.19 140 TYR A O 1
ATOM 1160 N N . LEU A 1 141 ? 0.324 -5.882 -8.482 1.00 94.56 141 LEU A N 1
ATOM 1161 C CA . LEU A 1 141 ? 0.668 -4.685 -9.240 1.00 94.56 141 LEU A CA 1
ATOM 1162 C C . LEU A 1 141 ? 1.440 -5.071 -10.495 1.00 94.56 141 LEU A C 1
ATOM 1164 O O . LEU A 1 141 ? 2.226 -6.011 -10.482 1.00 94.56 141 LEU A O 1
ATOM 1168 N N . THR A 1 142 ? 1.257 -4.322 -11.574 1.00 92.06 142 THR A N 1
ATOM 1169 C CA . THR A 1 142 ? 2.234 -4.266 -12.665 1.00 92.06 142 THR A CA 1
ATOM 1170 C C . THR A 1 142 ? 3.257 -3.198 -12.350 1.00 92.06 142 THR A C 1
ATOM 1172 O O . THR A 1 142 ? 2.898 -2.139 -11.832 1.00 92.06 142 THR A O 1
ATOM 1175 N N . ARG A 1 143 ? 4.492 -3.411 -12.782 1.00 88.88 143 ARG A N 1
ATOM 1176 C CA . ARG A 1 143 ? 5.572 -2.420 -12.677 1.00 88.88 143 ARG A CA 1
ATOM 1177 C C . ARG A 1 143 ? 6.384 -2.257 -13.961 1.00 88.88 143 ARG A C 1
ATOM 1179 O O . ARG A 1 143 ? 7.169 -1.323 -14.075 1.00 88.88 143 ARG A O 1
ATOM 1186 N N . ASP A 1 144 ? 6.153 -3.140 -14.925 1.00 81.31 144 ASP A N 1
ATOM 1187 C CA . ASP A 1 144 ? 6.715 -3.105 -16.264 1.00 81.31 144 ASP A CA 1
ATOM 1188 C C . ASP A 1 144 ? 6.294 -1.816 -16.983 1.00 81.31 144 ASP A C 1
ATOM 1190 O O . ASP A 1 144 ? 5.127 -1.405 -16.964 1.00 81.31 144 ASP A O 1
ATOM 1194 N N . ALA A 1 145 ? 7.241 -1.181 -17.668 1.00 77.44 145 ALA A N 1
ATOM 1195 C CA . ALA A 1 145 ? 6.917 -0.067 -18.541 1.00 77.44 145 ALA A CA 1
ATOM 1196 C C . ALA A 1 145 ? 6.303 -0.614 -19.835 1.00 77.44 145 ALA A C 1
ATOM 1198 O O . ALA A 1 145 ? 7.012 -1.182 -20.653 1.00 77.44 145 ALA A O 1
ATOM 1199 N N . HIS A 1 146 ? 5.000 -0.429 -20.052 1.00 78.19 146 HIS A N 1
ATOM 1200 C CA . HIS A 1 146 ? 4.335 -0.852 -21.296 1.00 78.19 146 HIS A CA 1
ATOM 1201 C C . HIS A 1 146 ? 3.980 0.314 -22.229 1.00 78.19 146 HIS A C 1
ATOM 1203 O O . HIS A 1 146 ? 3.509 0.085 -23.346 1.00 78.19 146 HIS A O 1
ATOM 1209 N N . PHE A 1 147 ? 4.203 1.556 -21.793 1.00 77.31 147 PHE A N 1
ATOM 1210 C CA . PHE A 1 147 ? 3.924 2.738 -22.600 1.00 77.31 147 PHE A CA 1
ATOM 1211 C C . PHE A 1 147 ? 4.759 2.757 -23.885 1.00 77.31 147 PHE A C 1
ATOM 1213 O O . PHE A 1 147 ? 5.988 2.678 -23.832 1.00 77.31 147 PHE A O 1
ATOM 1220 N N . LYS A 1 148 ? 4.074 2.871 -25.030 1.00 75.00 148 LYS A N 1
ATOM 1221 C CA . LYS A 1 148 ? 4.702 2.951 -26.353 1.00 75.00 148 LYS A CA 1
ATOM 1222 C C . LYS A 1 148 ? 5.397 4.296 -26.521 1.00 75.00 148 LYS A C 1
ATOM 1224 O O . LYS A 1 148 ? 4.797 5.340 -26.274 1.00 75.00 148 LYS A O 1
ATOM 1229 N N . GLU A 1 149 ? 6.642 4.252 -26.967 1.00 73.69 149 GLU A N 1
ATOM 1230 C CA . GLU A 1 149 ? 7.386 5.447 -27.341 1.00 73.69 149 GLU A CA 1
ATOM 1231 C C . GLU A 1 149 ? 6.687 6.202 -28.481 1.00 73.69 149 GLU A C 1
ATOM 1233 O O . GLU A 1 149 ? 5.998 5.606 -29.313 1.00 73.69 149 GLU A O 1
ATOM 1238 N N . ASN A 1 150 ? 6.839 7.525 -28.492 1.00 72.94 150 ASN A N 1
ATOM 1239 C CA . ASN A 1 150 ? 6.357 8.376 -29.568 1.00 72.94 150 ASN A CA 1
ATOM 1240 C C . ASN A 1 150 ? 7.471 9.355 -29.946 1.00 72.94 150 ASN A C 1
ATOM 1242 O O . ASN A 1 150 ? 7.696 10.332 -29.235 1.00 72.94 150 ASN A O 1
ATOM 1246 N N . SER A 1 151 ? 8.114 9.098 -31.085 1.00 67.44 151 SER A N 1
ATOM 1247 C CA . SER A 1 151 ? 9.235 9.887 -31.599 1.00 67.44 151 SER A CA 1
ATOM 1248 C C . SER A 1 151 ? 8.882 11.342 -31.921 1.00 67.44 151 SER A C 1
ATOM 1250 O O . SER A 1 151 ? 9.769 12.189 -31.921 1.00 67.44 151 SER A O 1
ATOM 1252 N N . GLU A 1 152 ? 7.608 11.656 -32.172 1.00 75.31 152 GLU A N 1
ATOM 1253 C CA . GLU A 1 152 ? 7.134 13.021 -32.446 1.00 75.31 152 GLU A CA 1
ATOM 1254 C C . GLU A 1 152 ? 6.977 13.854 -31.165 1.00 75.31 152 GLU A C 1
ATOM 1256 O O . GLU A 1 152 ? 6.919 15.082 -31.222 1.00 75.31 152 GLU A O 1
ATOM 1261 N N . ILE A 1 153 ? 6.920 13.208 -29.994 1.00 75.19 153 ILE A N 1
ATOM 1262 C CA . ILE A 1 153 ? 6.805 13.871 -28.693 1.00 75.19 153 ILE A CA 1
ATOM 1263 C C . ILE A 1 153 ? 8.028 13.484 -27.849 1.00 75.19 153 ILE A C 1
ATOM 1265 O O . ILE A 1 153 ? 7.938 12.561 -27.036 1.00 75.19 153 ILE A O 1
ATOM 1269 N N . PRO A 1 154 ? 9.158 14.215 -27.953 1.00 71.19 154 PRO A N 1
ATOM 1270 C CA . PRO A 1 154 ? 10.415 13.850 -27.292 1.00 71.19 154 PRO A CA 1
ATOM 1271 C C . PRO A 1 154 ? 10.309 13.649 -25.775 1.00 71.19 154 PRO A C 1
ATOM 1273 O O . PRO A 1 154 ? 11.040 12.857 -25.186 1.00 71.19 154 PRO A O 1
ATOM 1276 N N . SER A 1 155 ? 9.363 14.321 -25.108 1.00 70.88 155 SER A N 1
ATOM 1277 C CA . SER A 1 155 ? 9.111 14.146 -23.669 1.00 70.88 155 SER A CA 1
ATOM 1278 C C . SER A 1 155 ? 8.576 12.758 -23.294 1.00 70.88 155 SER A C 1
ATOM 1280 O O . SER A 1 155 ? 8.589 12.402 -22.113 1.00 70.88 155 SER A O 1
ATOM 1282 N N . ARG A 1 156 ? 8.128 11.975 -24.281 1.00 76.50 156 ARG A N 1
ATOM 1283 C CA . ARG A 1 156 ? 7.633 10.601 -24.156 1.00 76.50 156 ARG A CA 1
ATOM 1284 C C . ARG A 1 156 ? 8.649 9.548 -24.597 1.00 76.50 156 ARG A C 1
ATOM 1286 O O . ARG A 1 156 ? 8.329 8.361 -24.513 1.00 76.50 156 ARG A O 1
ATOM 1293 N N . ASN A 1 157 ? 9.845 9.968 -25.007 1.00 82.00 157 ASN A N 1
ATOM 1294 C CA . ASN A 1 157 ? 10.931 9.056 -25.342 1.00 82.00 157 ASN A CA 1
ATOM 1295 C C . ASN A 1 157 ? 11.486 8.392 -24.089 1.00 82.00 157 ASN A C 1
ATOM 1297 O O . ASN A 1 157 ? 11.438 8.955 -22.988 1.00 82.00 157 ASN A O 1
ATOM 1301 N N . LYS A 1 158 ? 11.974 7.171 -24.261 1.00 82.62 158 LYS A N 1
ATOM 1302 C CA . LYS A 1 158 ? 12.516 6.370 -23.167 1.00 82.62 158 LYS A CA 1
ATOM 1303 C C . LYS A 1 158 ? 13.998 6.662 -22.985 1.00 82.62 158 LYS A C 1
ATOM 1305 O O . LYS A 1 158 ? 14.707 6.921 -23.950 1.00 82.62 158 LYS A O 1
ATOM 1310 N N . SER A 1 159 ? 14.461 6.625 -21.739 1.00 83.75 159 SER A N 1
ATOM 1311 C CA . SER A 1 159 ? 15.896 6.641 -21.450 1.00 83.75 159 SER A CA 1
ATOM 1312 C C . SER A 1 159 ? 16.563 5.380 -22.010 1.00 83.75 159 SER A C 1
ATOM 1314 O O . SER A 1 159 ? 15.914 4.335 -22.118 1.00 83.75 159 SER A O 1
ATOM 1316 N N . SER A 1 160 ? 17.849 5.463 -22.353 1.00 83.50 160 SER A N 1
ATOM 1317 C CA . SER A 1 160 ? 18.684 4.299 -22.683 1.00 83.50 160 SER A CA 1
ATOM 1318 C C . SER A 1 160 ? 18.995 3.442 -21.452 1.00 83.50 160 SER A C 1
ATOM 1320 O O . SER A 1 160 ? 19.305 2.262 -21.591 1.00 83.50 160 SER A O 1
ATOM 1322 N N . TYR A 1 161 ? 18.869 4.012 -20.251 1.00 86.56 161 TYR A N 1
ATOM 1323 C CA . TYR A 1 161 ? 19.020 3.302 -18.986 1.00 86.56 161 TYR A CA 1
ATOM 1324 C C . TYR A 1 161 ? 17.725 2.598 -18.597 1.00 86.56 161 TYR A C 1
ATOM 1326 O O . TYR A 1 161 ? 16.629 3.158 -18.715 1.00 86.56 161 TYR A O 1
ATOM 1334 N N . ARG A 1 162 ? 17.849 1.380 -18.064 1.00 85.75 162 ARG A N 1
ATOM 1335 C CA . ARG A 1 162 ? 16.715 0.522 -17.695 1.00 85.75 162 ARG A CA 1
ATOM 1336 C C . ARG A 1 162 ? 15.720 1.216 -16.767 1.00 85.75 162 ARG A C 1
ATOM 1338 O O . ARG A 1 162 ? 14.515 1.072 -16.960 1.00 85.75 162 ARG A O 1
ATOM 1345 N N . TYR A 1 163 ? 16.215 1.979 -15.800 1.00 87.94 163 TYR A N 1
ATOM 1346 C CA . TYR A 1 163 ? 15.398 2.656 -14.793 1.00 87.94 163 TYR A CA 1
ATOM 1347 C C . TYR A 1 163 ? 15.312 4.169 -14.982 1.00 87.94 163 TYR A C 1
ATOM 1349 O O . TYR A 1 163 ? 14.672 4.834 -14.170 1.00 87.94 163 TYR A O 1
ATOM 1357 N N . GLY A 1 164 ? 15.871 4.706 -16.068 1.00 85.06 164 GLY A N 1
ATOM 1358 C CA . GLY A 1 164 ? 15.833 6.135 -16.360 1.00 85.06 164 GLY A CA 1
ATOM 1359 C C . GLY A 1 164 ? 14.439 6.644 -16.750 1.00 85.06 164 GLY A C 1
ATOM 1360 O O . GLY A 1 164 ? 13.413 5.953 -16.650 1.00 85.06 164 GLY A O 1
ATOM 1361 N N . LYS A 1 165 ? 14.379 7.892 -17.222 1.00 84.81 165 LYS A N 1
ATOM 1362 C CA . LYS A 1 165 ? 13.126 8.564 -17.602 1.00 84.81 165 LYS A CA 1
ATOM 1363 C C . LYS A 1 165 ? 12.202 7.704 -18.488 1.00 84.81 165 LYS A C 1
ATOM 1365 O O . LYS A 1 165 ? 12.627 7.094 -19.468 1.00 84.81 165 LYS A O 1
ATOM 1370 N N . ASN A 1 166 ? 10.903 7.704 -18.160 1.00 83.62 166 ASN A N 1
ATOM 1371 C CA . ASN A 1 166 ? 9.821 6.981 -18.855 1.00 83.62 166 ASN A CA 1
ATOM 1372 C C . ASN A 1 166 ? 9.953 5.437 -18.913 1.00 83.62 166 ASN A C 1
ATOM 1374 O O . ASN A 1 166 ? 9.154 4.787 -19.604 1.00 83.62 166 ASN A O 1
ATOM 1378 N N . ASN A 1 167 ? 10.903 4.839 -18.184 1.00 85.62 167 ASN A N 1
ATOM 1379 C CA . ASN A 1 167 ? 11.045 3.385 -18.037 1.00 85.62 167 ASN A CA 1
ATOM 1380 C C . ASN A 1 167 ? 10.467 2.873 -16.709 1.00 85.62 167 ASN A C 1
ATOM 1382 O O . ASN A 1 167 ? 9.668 3.558 -16.084 1.00 85.62 167 ASN A O 1
ATOM 1386 N N . GLU A 1 168 ? 10.749 1.638 -16.301 1.00 87.06 168 GLU A N 1
ATOM 1387 C CA . GLU A 1 168 ? 10.147 1.018 -15.108 1.00 87.06 168 GLU A CA 1
ATOM 1388 C C . GLU A 1 168 ? 10.715 1.593 -13.808 1.00 87.06 168 GLU A C 1
ATOM 1390 O O . GLU A 1 168 ? 11.863 2.017 -13.801 1.00 87.06 168 GLU A O 1
ATOM 1395 N N . THR A 1 169 ? 9.947 1.638 -12.713 1.00 90.00 169 THR A N 1
ATOM 1396 C CA . THR A 1 169 ? 10.468 2.112 -11.413 1.00 90.00 169 THR A CA 1
ATOM 1397 C C . THR A 1 169 ? 11.643 1.238 -10.945 1.00 90.00 169 THR A C 1
ATOM 1399 O O . THR A 1 169 ? 11.492 0.005 -10.959 1.00 90.00 169 THR A O 1
ATOM 1402 N N . PRO A 1 170 ? 12.773 1.835 -10.511 1.00 90.69 170 PRO A N 1
ATOM 1403 C CA . PRO A 1 170 ? 13.896 1.071 -9.979 1.00 90.69 170 PRO A CA 1
ATOM 1404 C C . PRO A 1 170 ? 13.498 0.235 -8.753 1.00 90.69 170 PRO A C 1
ATOM 1406 O O . PRO A 1 170 ? 12.533 0.564 -8.055 1.00 90.69 170 PRO A O 1
ATOM 1409 N N . PRO A 1 171 ? 14.192 -0.889 -8.504 1.00 93.44 171 PRO A N 1
ATOM 1410 C CA . PRO A 1 171 ? 14.089 -1.584 -7.234 1.00 93.44 171 PRO A CA 1
ATOM 1411 C C . PRO A 1 171 ? 14.712 -0.747 -6.112 1.00 93.44 171 PRO A C 1
ATOM 1413 O O . PRO A 1 171 ? 15.704 -0.054 -6.323 1.00 93.44 171 PRO A O 1
ATOM 1416 N N . GLY A 1 172 ? 14.151 -0.844 -4.912 1.00 94.94 172 GLY A N 1
ATOM 1417 C CA . GLY A 1 172 ? 14.600 -0.058 -3.770 1.00 94.94 172 GLY A CA 1
ATOM 1418 C C . GLY A 1 172 ? 13.558 0.051 -2.666 1.00 94.94 172 GLY A C 1
ATOM 1419 O O . GLY A 1 172 ? 12.513 -0.601 -2.695 1.00 94.94 172 GLY A O 1
ATOM 1420 N N . GLU A 1 173 ? 13.867 0.886 -1.681 1.00 96.62 173 GLU A N 1
ATOM 1421 C CA . GLU A 1 173 ? 13.029 1.161 -0.518 1.00 96.62 173 GLU A CA 1
ATOM 1422 C C . GLU A 1 173 ? 12.596 2.622 -0.555 1.00 96.62 173 GLU A C 1
ATOM 1424 O O . GLU A 1 173 ? 13.423 3.524 -0.471 1.00 96.62 173 GLU A O 1
ATOM 1429 N N . TYR A 1 174 ? 11.293 2.855 -0.636 1.00 96.25 174 TYR A N 1
ATOM 1430 C CA . TYR A 1 174 ? 10.727 4.180 -0.857 1.00 96.25 174 TYR A CA 1
ATOM 1431 C C . TYR A 1 174 ? 9.641 4.495 0.170 1.00 96.25 174 TYR A C 1
ATOM 1433 O O . TYR A 1 174 ? 9.189 3.628 0.926 1.00 96.25 174 TYR A O 1
ATOM 1441 N N . TYR A 1 175 ? 9.187 5.740 0.167 1.00 95.75 175 TYR A N 1
ATOM 1442 C CA . TYR A 1 175 ? 7.979 6.177 0.851 1.00 95.75 175 TYR A CA 1
ATOM 1443 C C . TYR A 1 175 ? 6.785 6.105 -0.095 1.00 95.75 175 TYR A C 1
ATOM 1445 O O . TYR A 1 175 ? 6.890 6.489 -1.259 1.00 95.75 175 TYR A O 1
ATOM 1453 N N . LEU A 1 176 ? 5.636 5.669 0.415 1.00 95.25 176 LEU A N 1
ATOM 1454 C CA . LEU A 1 176 ? 4.335 5.828 -0.229 1.00 95.25 176 LEU A CA 1
ATOM 1455 C C . LEU A 1 176 ? 3.562 6.916 0.520 1.00 95.25 176 LEU A C 1
ATOM 1457 O O . LEU A 1 176 ? 3.426 6.859 1.736 1.00 95.25 176 LEU A O 1
ATOM 1461 N N . PHE A 1 177 ? 3.031 7.907 -0.189 1.00 92.69 177 PHE A N 1
ATOM 1462 C CA . PHE A 1 177 ? 2.283 9.012 0.422 1.00 92.69 177 PHE A CA 1
ATOM 1463 C C . PHE A 1 177 ? 1.165 9.504 -0.502 1.00 92.69 177 PHE A C 1
ATOM 1465 O O . PHE A 1 177 ? 1.155 9.270 -1.718 1.00 92.69 177 PHE A O 1
ATOM 1472 N N . LYS A 1 178 ? 0.187 10.204 0.083 1.00 90.81 178 LYS A N 1
ATOM 1473 C CA . LYS A 1 178 ? -0.870 10.864 -0.691 1.00 90.81 178 LYS A CA 1
ATOM 1474 C C . LYS A 1 178 ? -0.306 12.036 -1.485 1.00 90.81 178 LYS A C 1
ATOM 1476 O O . LYS A 1 178 ? 0.695 12.633 -1.107 1.00 90.81 178 LYS A O 1
ATOM 1481 N N . ARG A 1 179 ? -0.978 12.420 -2.566 1.00 90.25 179 ARG A N 1
ATOM 1482 C CA . ARG A 1 179 ? -0.659 13.640 -3.317 1.0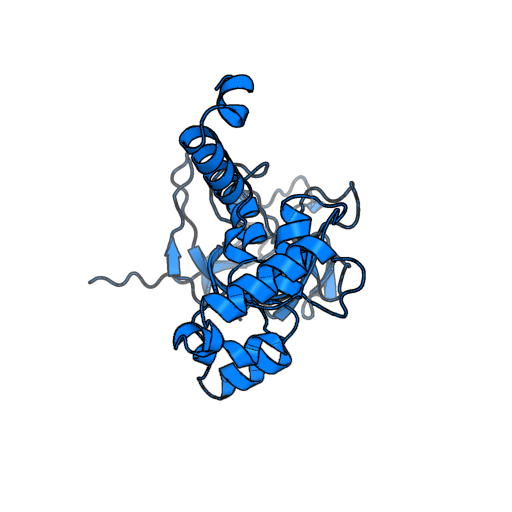0 90.25 179 ARG A CA 1
ATOM 1483 C C . ARG A 1 179 ? -0.528 14.858 -2.389 1.00 90.25 179 ARG A C 1
ATOM 1485 O O . ARG A 1 179 ? -1.312 15.025 -1.460 1.00 90.25 179 ARG A O 1
ATOM 1492 N N . GLN A 1 180 ? 0.445 15.702 -2.697 1.00 86.81 180 GLN A N 1
ATOM 1493 C CA . GLN A 1 180 ? 0.809 16.930 -1.992 1.00 86.81 180 GLN A CA 1
ATOM 1494 C C . GLN A 1 180 ? 0.298 18.189 -2.708 1.00 86.81 180 GLN A C 1
ATOM 1496 O O . GLN A 1 180 ? 0.299 19.273 -2.137 1.00 86.81 180 GLN A O 1
ATOM 1501 N N . SER A 1 181 ? -0.135 18.073 -3.969 1.00 86.75 181 SER A N 1
ATOM 1502 C CA . SER A 1 181 ? -0.712 19.189 -4.726 1.00 86.75 181 SER A CA 1
ATOM 1503 C C . SER A 1 181 ? -1.798 18.735 -5.699 1.00 86.75 181 SER A C 1
ATOM 1505 O O . SER A 1 181 ? -1.789 17.598 -6.174 1.00 86.75 181 SER A O 1
ATOM 1507 N N . ASP A 1 182 ? -2.692 19.651 -6.073 1.00 85.62 182 ASP A N 1
ATOM 1508 C CA . ASP A 1 182 ? -3.740 19.390 -7.072 1.00 85.62 182 ASP A CA 1
ATOM 1509 C C . ASP A 1 182 ? -3.199 19.207 -8.497 1.00 85.62 182 ASP A C 1
ATOM 1511 O O . ASP A 1 182 ? -3.885 18.655 -9.356 1.00 85.62 182 ASP A O 1
ATOM 1515 N N . LYS A 1 183 ? -1.944 19.606 -8.750 1.00 85.31 183 LYS A N 1
ATOM 1516 C CA . LYS A 1 183 ? -1.256 19.348 -10.026 1.00 85.31 183 LYS A CA 1
ATOM 1517 C C . LYS A 1 183 ? -0.931 17.866 -10.210 1.00 85.31 183 LYS A C 1
ATOM 1519 O O . LYS A 1 183 ? -0.763 17.405 -11.339 1.00 85.31 183 LYS A O 1
ATOM 1524 N N . GLN A 1 184 ? -0.836 17.108 -9.119 1.00 87.06 184 GLN A N 1
ATOM 1525 C CA . GLN A 1 184 ? -0.612 15.675 -9.198 1.00 87.06 184 GLN A CA 1
ATOM 1526 C C . GLN A 1 184 ? -1.899 14.961 -9.591 1.00 87.06 184 GLN A C 1
ATOM 1528 O O . GLN A 1 184 ? -2.889 14.928 -8.856 1.00 87.06 184 GLN A O 1
ATOM 1533 N N . ARG A 1 185 ? -1.855 14.338 -10.770 1.00 85.75 185 ARG A N 1
ATOM 1534 C CA . ARG A 1 185 ? -3.003 13.636 -11.338 1.00 85.75 185 ARG A CA 1
ATOM 1535 C C . ARG A 1 185 ? -3.444 12.481 -10.442 1.00 85.75 185 ARG A C 1
ATOM 1537 O O . ARG A 1 185 ? -4.644 12.233 -10.347 1.00 85.75 185 ARG A O 1
ATOM 1544 N N . TYR A 1 186 ? -2.503 11.701 -9.904 1.00 89.94 186 TYR A N 1
ATOM 1545 C CA . TYR A 1 186 ? -2.754 10.493 -9.105 1.00 89.94 186 TYR A CA 1
ATOM 1546 C C . TYR A 1 186 ? -2.870 10.802 -7.615 1.00 89.94 186 TYR A C 1
ATOM 1548 O O . TYR A 1 186 ? -2.455 11.860 -7.166 1.00 89.94 186 TYR A O 1
ATOM 1556 N N . GLN A 1 187 ? -3.504 9.910 -6.854 1.00 88.75 187 GLN A N 1
ATOM 1557 C CA . GLN A 1 187 ? -3.646 10.093 -5.409 1.00 88.75 187 GLN A CA 1
ATOM 1558 C C . GLN A 1 187 ? -2.430 9.561 -4.647 1.00 88.75 187 GLN A C 1
ATOM 1560 O O . GLN A 1 187 ? -2.101 10.118 -3.608 1.00 88.75 187 GLN A O 1
ATOM 1565 N N . TRP A 1 188 ? -1.760 8.538 -5.175 1.00 90.88 188 TRP A N 1
ATOM 1566 C CA . TRP A 1 188 ? -0.714 7.768 -4.501 1.00 90.88 188 TRP A CA 1
ATOM 1567 C C . TRP A 1 188 ? 0.610 7.975 -5.201 1.00 90.88 188 TRP A C 1
ATOM 1569 O O . TRP A 1 188 ? 0.668 7.763 -6.411 1.00 90.88 188 TRP A O 1
ATOM 1579 N N . HIS A 1 189 ? 1.643 8.364 -4.462 1.00 93.81 189 HIS A N 1
ATOM 1580 C CA . HIS A 1 189 ? 2.969 8.599 -5.020 1.00 93.81 189 HIS A CA 1
ATOM 1581 C C . HIS A 1 189 ? 4.048 7.893 -4.230 1.00 93.81 189 HIS A C 1
ATOM 1583 O O . HIS A 1 189 ? 3.929 7.731 -3.018 1.00 93.81 189 HIS A O 1
ATOM 1589 N N . ILE A 1 190 ? 5.086 7.510 -4.961 1.00 94.12 190 ILE A N 1
ATOM 1590 C CA . ILE A 1 190 ? 6.285 6.876 -4.440 1.00 94.12 190 ILE A CA 1
ATOM 1591 C C . ILE A 1 190 ? 7.439 7.872 -4.567 1.00 94.12 190 ILE A C 1
ATOM 1593 O O . ILE A 1 190 ? 7.513 8.595 -5.567 1.00 94.12 190 ILE A O 1
ATOM 1597 N N . GLY A 1 191 ? 8.323 7.908 -3.574 1.00 94.19 191 GLY A N 1
ATOM 1598 C CA . GLY A 1 191 ? 9.552 8.693 -3.645 1.00 94.19 191 GLY A CA 1
ATOM 1599 C C . GLY A 1 191 ? 10.600 8.308 -2.609 1.00 94.19 191 GLY A C 1
ATOM 1600 O O . GLY A 1 191 ? 10.285 7.637 -1.626 1.00 94.19 191 GLY A O 1
ATOM 1601 N N . ASP A 1 192 ? 11.837 8.750 -2.830 1.00 93.25 192 ASP A N 1
ATOM 1602 C CA . ASP A 1 192 ? 12.976 8.485 -1.933 1.00 93.25 192 ASP A CA 1
ATOM 1603 C C . ASP A 1 192 ? 12.812 9.165 -0.573 1.00 93.25 192 ASP A C 1
ATOM 1605 O O . ASP A 1 192 ? 13.278 8.671 0.451 1.00 93.25 192 ASP A O 1
ATOM 1609 N N . ILE A 1 193 ? 12.127 10.308 -0.571 1.00 91.06 193 ILE A N 1
ATOM 1610 C CA . ILE A 1 193 ? 11.886 11.139 0.604 1.00 91.06 193 ILE A CA 1
ATOM 1611 C C . ILE A 1 193 ? 10.380 11.227 0.827 1.00 91.06 193 ILE A C 1
ATOM 1613 O O . ILE A 1 193 ? 9.599 11.386 -0.119 1.00 91.06 193 ILE A O 1
ATOM 1617 N N . GLU A 1 194 ? 9.969 11.155 2.091 1.00 87.94 194 GLU A N 1
ATOM 1618 C CA . GLU A 1 194 ? 8.574 11.321 2.475 1.00 87.94 194 GLU A CA 1
ATOM 1619 C C . GLU A 1 194 ? 7.999 12.619 1.883 1.00 87.94 194 GLU A C 1
ATOM 1621 O O . GLU A 1 194 ? 8.622 13.681 1.926 1.00 87.94 194 GLU A O 1
ATOM 1626 N N . LYS A 1 195 ? 6.797 12.536 1.302 1.00 87.94 195 LYS A N 1
ATOM 1627 C CA . LYS A 1 195 ? 6.083 13.679 0.706 1.00 87.94 195 LYS A CA 1
ATOM 1628 C C . LYS A 1 195 ? 6.791 14.312 -0.510 1.00 87.94 195 LYS A C 1
ATOM 1630 O O . LYS A 1 195 ? 6.318 15.326 -1.018 1.00 87.94 195 LYS A O 1
ATOM 1635 N N . SER A 1 196 ? 7.839 13.694 -1.062 1.00 90.94 196 SER A N 1
ATOM 1636 C CA . SER A 1 196 ? 8.478 14.117 -2.315 1.00 90.94 196 SER A CA 1
ATOM 1637 C C . SER A 1 196 ? 8.252 13.078 -3.418 1.00 90.94 196 SER A C 1
ATOM 1639 O O . SER A 1 196 ? 8.795 11.983 -3.329 1.00 90.94 196 SER A O 1
ATOM 1641 N N . PRO A 1 197 ? 7.449 13.354 -4.468 1.00 89.38 197 PRO A N 1
ATOM 1642 C CA . PRO A 1 197 ? 7.130 12.393 -5.535 1.00 89.38 197 PRO A CA 1
ATOM 1643 C C . PRO A 1 197 ? 8.264 12.300 -6.558 1.00 89.38 197 PRO A C 1
ATOM 1645 O O . PRO A 1 197 ? 8.042 12.532 -7.746 1.00 89.38 197 PRO A O 1
ATOM 1648 N N . SER A 1 198 ? 9.477 12.036 -6.088 1.00 90.31 198 SER A N 1
ATOM 1649 C CA . SER A 1 198 ? 10.700 11.964 -6.878 1.00 90.31 198 SER A CA 1
ATOM 1650 C C . SER A 1 198 ? 11.516 10.755 -6.434 1.00 90.31 198 SER A C 1
ATOM 1652 O O . SER A 1 198 ? 11.607 10.466 -5.238 1.00 90.31 198 SER A O 1
ATOM 1654 N N . ILE A 1 199 ? 12.059 10.048 -7.420 1.00 90.75 199 ILE A N 1
ATOM 1655 C CA . ILE A 1 199 ? 13.032 8.975 -7.240 1.00 90.75 199 ILE A CA 1
ATOM 1656 C C . ILE A 1 199 ? 14.253 9.339 -8.076 1.00 90.75 199 ILE A C 1
ATOM 1658 O O . ILE A 1 199 ? 14.113 9.598 -9.272 1.00 90.75 199 ILE A O 1
ATOM 1662 N N . ILE A 1 200 ? 15.431 9.359 -7.469 1.00 86.06 200 ILE A N 1
ATOM 1663 C CA . ILE A 1 200 ? 16.691 9.560 -8.175 1.00 86.06 200 ILE A CA 1
ATOM 1664 C C . ILE A 1 200 ? 17.164 8.198 -8.673 1.00 86.06 200 ILE A C 1
ATOM 1666 O O . ILE A 1 200 ? 17.466 7.304 -7.883 1.00 86.06 200 ILE A O 1
ATOM 1670 N N . ASP A 1 201 ? 17.225 8.032 -9.993 1.00 81.12 201 ASP A N 1
ATOM 1671 C CA . ASP A 1 201 ? 17.866 6.854 -10.563 1.00 81.12 201 ASP A CA 1
ATOM 1672 C C . ASP A 1 201 ? 19.384 6.952 -10.386 1.00 81.12 201 ASP A C 1
ATOM 1674 O O . ASP A 1 201 ? 20.007 7.922 -10.815 1.00 81.12 201 ASP A O 1
ATOM 1678 N N . ILE A 1 202 ? 19.987 5.945 -9.756 1.00 80.19 202 ILE A N 1
ATOM 1679 C CA . ILE A 1 202 ? 21.422 5.952 -9.443 1.00 80.19 202 ILE A CA 1
ATOM 1680 C C . ILE A 1 202 ? 22.255 5.773 -10.718 1.00 80.19 202 ILE A C 1
ATOM 1682 O O . ILE A 1 202 ? 23.315 6.381 -10.843 1.00 80.19 202 ILE A O 1
ATOM 1686 N N . GLU A 1 203 ? 21.786 4.951 -11.661 1.00 78.94 203 GLU A N 1
ATOM 1687 C CA . GLU A 1 203 ? 22.536 4.634 -12.882 1.00 78.94 203 GLU A CA 1
ATOM 1688 C C . GLU A 1 203 ? 22.528 5.795 -13.875 1.00 78.94 203 GLU A C 1
ATOM 1690 O O . GLU A 1 203 ? 23.576 6.164 -14.404 1.00 78.94 203 GLU A O 1
ATOM 1695 N N . SER A 1 204 ? 21.356 6.378 -14.134 1.00 77.12 204 SER A N 1
ATOM 1696 C CA . SER A 1 204 ? 21.227 7.466 -15.099 1.00 77.12 204 SER A CA 1
ATOM 1697 C C . SER A 1 204 ? 21.404 8.856 -14.484 1.00 77.12 204 SER A C 1
ATOM 1699 O O . SER A 1 204 ? 21.569 9.824 -15.223 1.00 77.12 204 SER A O 1
ATOM 1701 N N . GLY A 1 205 ? 21.313 8.987 -13.156 1.00 79.75 205 GLY A N 1
ATOM 1702 C CA . GLY A 1 205 ? 21.234 10.279 -12.468 1.00 79.75 205 GLY A CA 1
ATOM 1703 C C . GLY A 1 205 ? 19.919 11.035 -12.712 1.00 79.75 205 GLY A C 1
ATOM 1704 O O . GLY A 1 205 ? 19.823 12.215 -12.368 1.00 79.75 205 GLY A O 1
ATOM 1705 N N . ASP A 1 206 ? 18.912 10.396 -13.324 1.00 80.50 206 ASP A N 1
ATOM 1706 C CA . ASP A 1 206 ? 17.647 11.053 -13.670 1.00 80.50 206 ASP A CA 1
ATOM 1707 C C . ASP A 1 206 ? 16.768 11.229 -12.427 1.00 80.50 206 ASP A C 1
ATOM 1709 O O . ASP A 1 206 ? 16.472 10.276 -11.707 1.00 80.50 206 ASP A O 1
ATOM 1713 N N . ASP A 1 207 ? 16.230 12.436 -12.251 1.00 84.00 207 ASP A N 1
ATOM 1714 C CA . ASP A 1 207 ? 15.138 12.696 -11.311 1.00 84.00 207 ASP A CA 1
ATOM 1715 C C . ASP A 1 207 ? 13.795 12.266 -11.924 1.00 84.00 207 ASP A C 1
ATOM 1717 O O . ASP A 1 207 ? 13.247 12.888 -12.848 1.00 84.00 207 ASP A O 1
ATOM 1721 N N . ARG A 1 208 ? 13.237 11.184 -11.383 1.00 85.50 208 ARG A N 1
ATOM 1722 C CA . ARG A 1 208 ? 11.972 10.595 -11.810 1.00 85.50 208 ARG A CA 1
ATOM 1723 C C . ARG A 1 208 ? 10.804 11.120 -11.002 1.00 85.50 208 ARG A C 1
ATOM 1725 O O . ARG A 1 208 ? 10.425 10.579 -9.966 1.00 85.50 208 ARG A O 1
ATOM 1732 N N . LYS A 1 209 ? 10.162 12.144 -11.555 1.00 86.88 209 LYS A N 1
ATOM 1733 C CA . LYS A 1 209 ? 9.017 12.812 -10.932 1.00 86.88 209 LYS A CA 1
ATOM 1734 C C . LYS A 1 209 ? 7.695 12.101 -11.204 1.00 86.88 209 LYS A C 1
ATOM 1736 O O . LYS A 1 209 ? 7.413 11.675 -12.322 1.00 86.88 209 LYS A O 1
ATOM 1741 N N . GLY A 1 210 ? 6.829 12.087 -10.196 1.00 86.44 210 GLY A N 1
ATOM 1742 C CA . GLY A 1 210 ? 5.423 11.712 -10.321 1.00 86.44 210 GLY A CA 1
ATOM 1743 C C . GLY A 1 210 ? 5.157 10.211 -10.404 1.00 86.44 210 GLY A C 1
ATOM 1744 O O . GLY A 1 210 ? 4.089 9.832 -10.884 1.00 86.44 210 GLY A O 1
ATOM 1745 N N . ILE A 1 211 ? 6.087 9.368 -9.941 1.00 90.62 211 ILE A N 1
ATOM 1746 C CA . ILE A 1 211 ? 5.865 7.921 -9.857 1.00 90.62 211 ILE A CA 1
ATOM 1747 C C . ILE A 1 211 ? 4.711 7.649 -8.895 1.00 90.62 211 ILE A C 1
ATOM 1749 O O . ILE A 1 211 ? 4.676 8.161 -7.775 1.00 90.62 211 ILE A O 1
ATOM 1753 N N . ALA A 1 212 ? 3.737 6.875 -9.362 1.00 92.56 212 ALA A N 1
ATOM 1754 C CA . ALA A 1 212 ? 2.463 6.691 -8.688 1.00 92.56 212 ALA A CA 1
ATOM 1755 C C . ALA A 1 212 ? 2.005 5.234 -8.692 1.00 92.56 212 ALA A C 1
ATOM 1757 O O . ALA A 1 212 ? 2.444 4.436 -9.519 1.00 92.56 212 ALA A O 1
ATOM 1758 N N . ILE A 1 213 ? 1.066 4.924 -7.797 1.00 93.38 213 ILE A N 1
ATOM 1759 C CA . ILE A 1 213 ? 0.244 3.710 -7.862 1.00 93.38 213 ILE A CA 1
ATOM 1760 C C . ILE A 1 213 ? -1.148 4.117 -8.339 1.00 93.38 213 ILE A C 1
ATOM 1762 O O . ILE A 1 213 ? -1.783 5.004 -7.760 1.00 93.38 213 ILE A O 1
ATOM 1766 N N . HIS A 1 214 ? -1.636 3.509 -9.418 1.00 92.62 214 HIS A N 1
ATOM 1767 C CA . HIS A 1 214 ? -2.942 3.871 -9.961 1.00 92.62 214 HIS A CA 1
ATOM 1768 C C . HIS A 1 214 ? -3.677 2.737 -10.676 1.00 92.62 214 HIS 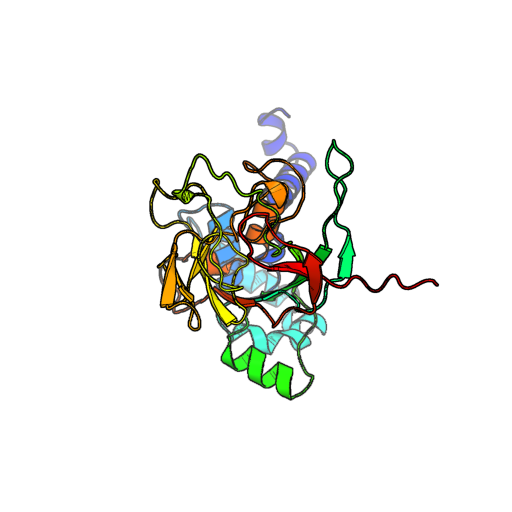A C 1
ATOM 1770 O O . HIS A 1 214 ? -3.149 1.654 -10.890 1.00 92.62 214 HIS A O 1
ATOM 1776 N N . GLY A 1 215 ? -4.936 2.987 -11.035 1.00 90.25 215 GLY A N 1
ATOM 1777 C CA . GLY A 1 215 ? -5.761 2.030 -11.762 1.00 90.25 215 GLY A CA 1
ATOM 1778 C C . GLY A 1 215 ? -5.454 2.019 -13.255 1.00 90.25 215 GLY A C 1
ATOM 1779 O O . GLY A 1 215 ? -4.706 2.861 -13.757 1.00 90.25 215 GLY A O 1
ATOM 1780 N N . GLY A 1 216 ? -6.112 1.134 -13.993 1.00 86.19 216 GLY A N 1
ATOM 1781 C CA . GLY A 1 216 ? -5.931 1.031 -15.435 1.00 86.19 216 GLY A CA 1
ATOM 1782 C C . GLY A 1 216 ? -4.793 0.112 -15.840 1.00 86.19 216 GLY A C 1
ATOM 1783 O O . GLY A 1 216 ? -4.075 -0.441 -15.013 1.00 86.19 216 GLY A O 1
ATOM 1784 N N . TYR A 1 217 ? -4.675 -0.060 -17.151 1.00 86.44 217 TYR A N 1
ATOM 1785 C CA . TYR A 1 217 ? -3.721 -0.970 -17.762 1.00 86.44 217 TYR A CA 1
ATOM 1786 C C . TYR A 1 217 ? -2.325 -0.345 -17.875 1.00 86.44 217 TYR A C 1
ATOM 1788 O O . TYR A 1 217 ? -2.202 0.868 -18.095 1.00 86.44 217 TYR A O 1
ATOM 1796 N N . PRO A 1 218 ? -1.254 -1.155 -17.803 1.00 84.44 218 PRO A N 1
ATOM 1797 C CA . PRO A 1 218 ? 0.111 -0.637 -17.815 1.00 84.44 218 PRO A CA 1
ATOM 1798 C C . PRO A 1 218 ? 0.516 -0.007 -19.154 1.00 84.44 218 PRO A C 1
ATOM 1800 O O . PRO A 1 218 ? 1.485 0.748 -19.204 1.00 84.44 218 PRO A O 1
ATOM 1803 N N . SER A 1 219 ? -0.230 -0.247 -20.239 1.00 79.88 219 SER A N 1
ATOM 1804 C CA . SER A 1 219 ? 0.001 0.381 -21.551 1.00 79.88 219 SER A CA 1
ATOM 1805 C C . SER A 1 219 ? -0.029 1.914 -21.512 1.00 79.88 219 SER A C 1
ATOM 1807 O O . SER A 1 219 ? 0.558 2.561 -22.376 1.00 79.88 219 SER A O 1
ATOM 1809 N N . GLY A 1 220 ? -0.689 2.503 -20.510 1.00 75.94 220 GLY A N 1
ATOM 1810 C CA . GLY A 1 220 ? -0.707 3.946 -20.264 1.00 75.94 220 GLY A CA 1
ATOM 1811 C C . GLY A 1 220 ? 0.325 4.439 -19.243 1.00 75.94 220 GLY A C 1
ATOM 1812 O O . GLY A 1 220 ? 0.329 5.629 -18.936 1.00 75.94 220 GLY A O 1
ATOM 1813 N N . SER A 1 221 ? 1.160 3.556 -18.685 1.00 81.00 221 SER A N 1
ATOM 1814 C CA . SER A 1 221 ? 2.066 3.865 -17.576 1.00 81.00 221 SER A CA 1
ATOM 1815 C C . SER A 1 221 ? 3.503 4.120 -18.040 1.00 81.00 221 SER A C 1
ATOM 1817 O O . SER A 1 221 ? 4.169 3.240 -18.589 1.00 81.00 221 SER A O 1
ATOM 1819 N N . GLN A 1 222 ? 4.009 5.322 -17.753 1.00 82.62 222 GLN A N 1
ATOM 1820 C CA . GLN A 1 222 ? 5.403 5.731 -17.972 1.00 82.62 222 GLN A CA 1
ATOM 1821 C C . GLN A 1 222 ? 6.259 5.442 -16.726 1.00 82.62 222 GLN A C 1
ATOM 1823 O O . GLN A 1 222 ? 6.923 6.325 -16.185 1.00 82.62 222 GLN A O 1
ATOM 1828 N N . GLY A 1 223 ? 6.181 4.204 -16.227 1.00 83.69 223 GLY A N 1
ATOM 1829 C CA . GLY A 1 223 ? 6.917 3.773 -15.037 1.00 83.69 223 GLY A CA 1
ATOM 1830 C C . GLY A 1 223 ? 6.209 3.969 -13.707 1.00 83.69 223 GLY A C 1
ATOM 1831 O O . GLY A 1 223 ? 6.863 3.923 -12.676 1.00 83.69 223 GLY A O 1
ATOM 1832 N N . CYS A 1 224 ? 4.901 4.215 -13.717 1.00 90.69 224 CYS A N 1
ATOM 1833 C CA . CYS A 1 224 ? 4.058 4.057 -12.536 1.00 90.69 224 CYS A CA 1
ATOM 1834 C C . CYS A 1 224 ? 3.719 2.575 -12.325 1.00 90.69 224 CYS A C 1
ATOM 1836 O O . CYS A 1 224 ? 3.675 1.789 -13.279 1.00 90.69 224 CYS A O 1
ATOM 1838 N N . LEU A 1 225 ? 3.398 2.211 -11.088 1.00 93.62 225 LEU A N 1
ATOM 1839 C CA . LEU A 1 225 ? 2.835 0.906 -10.778 1.00 93.62 225 LEU A CA 1
ATOM 1840 C C . LEU A 1 225 ? 1.321 0.961 -10.996 1.00 93.62 225 LEU A C 1
ATOM 1842 O O . LEU A 1 225 ? 0.676 1.973 -10.705 1.00 93.62 225 LEU A O 1
ATOM 1846 N N . THR A 1 226 ? 0.732 -0.123 -11.501 1.00 92.12 226 THR A N 1
ATOM 1847 C CA . THR A 1 226 ? -0.716 -0.160 -11.752 1.00 92.12 226 THR A CA 1
ATOM 1848 C C . THR A 1 226 ? -1.388 -1.371 -11.127 1.00 92.12 226 THR A C 1
ATOM 1850 O O . THR A 1 226 ? -0.806 -2.451 -11.111 1.00 92.12 226 THR A O 1
ATOM 1853 N N . ILE A 1 227 ? -2.637 -1.220 -10.673 1.00 90.62 227 ILE A N 1
ATOM 1854 C CA . ILE A 1 227 ? -3.507 -2.354 -10.296 1.00 90.62 227 ILE A CA 1
ATOM 1855 C C . ILE A 1 227 ? -4.070 -3.053 -11.545 1.00 90.62 227 ILE A C 1
ATOM 1857 O O . ILE A 1 227 ? -4.990 -3.844 -11.453 1.00 90.62 227 ILE A O 1
ATOM 1861 N N . HIS A 1 228 ? -3.500 -2.818 -12.730 1.00 85.38 228 HIS A N 1
ATOM 1862 C CA . HIS A 1 228 ? -3.535 -3.764 -13.841 1.00 85.38 228 HIS A CA 1
ATOM 1863 C C . HIS A 1 228 ? -4.924 -4.097 -14.414 1.00 85.38 228 HIS A C 1
ATOM 1865 O O . HIS A 1 228 ? -5.048 -5.013 -15.215 1.00 85.38 228 HIS A O 1
ATOM 1871 N N . GLN A 1 229 ? -5.965 -3.361 -14.029 1.00 81.19 229 GLN A N 1
ATOM 1872 C CA . GLN A 1 229 ? -7.337 -3.536 -14.497 1.00 81.19 229 GLN A CA 1
ATOM 1873 C C . GLN A 1 229 ? -8.191 -2.292 -14.220 1.00 81.19 229 GLN A C 1
ATOM 1875 O O . GLN A 1 229 ? -7.861 -1.421 -13.400 1.00 81.19 229 GLN A O 1
ATOM 1880 N N . GLY A 1 230 ? -9.321 -2.225 -14.924 1.00 79.44 230 GLY A N 1
ATOM 1881 C CA . GLY A 1 230 ? -10.351 -1.207 -14.750 1.00 79.44 230 GLY A CA 1
ATOM 1882 C C . GLY A 1 230 ? -9.982 0.162 -15.321 1.00 79.44 230 GLY A C 1
ATOM 1883 O O . GLY A 1 230 ? -9.076 0.321 -16.135 1.00 79.44 230 GLY A O 1
ATOM 1884 N N . LYS A 1 231 ? -10.717 1.193 -14.899 1.00 82.06 231 LYS A N 1
ATOM 1885 C CA . LYS A 1 231 ? -10.470 2.578 -15.328 1.00 82.06 231 LYS A CA 1
ATOM 1886 C C . LYS A 1 231 ? -9.224 3.139 -14.648 1.00 82.06 231 LYS A C 1
ATOM 1888 O O . LYS A 1 231 ? -8.902 2.765 -13.524 1.00 82.06 231 LYS A O 1
ATOM 1893 N N . SER A 1 232 ? -8.550 4.093 -15.294 1.00 75.81 232 SER A N 1
ATOM 1894 C CA . SER A 1 232 ? -7.398 4.764 -14.675 1.00 75.81 232 SER A CA 1
ATOM 1895 C C . SER A 1 232 ? -7.791 5.534 -13.411 1.00 75.81 232 SER A C 1
ATOM 1897 O O . SER A 1 232 ? -7.077 5.456 -12.412 1.00 75.81 232 SER A O 1
ATOM 1899 N N . LYS A 1 233 ? -8.937 6.236 -13.453 1.00 76.25 233 LYS A N 1
ATOM 1900 C CA . LYS A 1 233 ? -9.629 6.879 -12.323 1.00 76.25 233 LYS A CA 1
ATOM 1901 C C . LYS A 1 233 ? -11.117 7.123 -12.630 1.00 76.25 233 LYS A C 1
ATOM 1903 O O . LYS A 1 233 ? -11.425 7.405 -13.789 1.00 76.25 233 LYS A O 1
ATOM 1908 N N . PRO A 1 234 ? -12.003 7.143 -11.616 1.00 81.81 234 PRO A N 1
ATOM 1909 C CA . PRO A 1 234 ? -11.820 6.515 -10.301 1.00 81.81 234 PRO A CA 1
ATOM 1910 C C . PRO A 1 234 ? -11.667 4.990 -10.450 1.00 81.81 234 PRO A C 1
ATOM 1912 O O . PRO A 1 234 ? -12.093 4.428 -11.460 1.00 81.81 234 PRO A O 1
ATOM 1915 N N . ASN A 1 235 ? -11.025 4.327 -9.485 1.00 88.69 235 ASN A N 1
ATOM 1916 C CA . ASN A 1 235 ? -10.787 2.883 -9.537 1.00 88.69 235 ASN A CA 1
ATOM 1917 C C . ASN A 1 235 ? -10.963 2.257 -8.147 1.00 88.69 235 ASN A C 1
ATOM 1919 O O . ASN A 1 235 ? -10.167 2.518 -7.249 1.00 88.69 235 ASN A O 1
ATOM 1923 N N . ALA A 1 236 ? -11.981 1.406 -8.005 1.00 88.81 236 ALA A N 1
ATOM 1924 C CA . ALA A 1 236 ? -12.347 0.797 -6.729 1.00 88.81 236 ALA A CA 1
ATOM 1925 C C . ALA A 1 236 ? -11.242 -0.090 -6.132 1.00 88.81 236 ALA A C 1
ATOM 1927 O O . ALA A 1 236 ? -11.121 -0.162 -4.918 1.00 88.81 236 ALA A O 1
ATOM 1928 N N . LEU A 1 237 ? -10.402 -0.714 -6.960 1.00 90.50 237 LEU A N 1
ATOM 1929 C CA . LEU A 1 237 ? -9.306 -1.557 -6.477 1.00 90.50 237 LEU A CA 1
ATOM 1930 C C . LEU A 1 237 ? -8.151 -0.718 -5.919 1.00 90.50 237 LEU A C 1
ATOM 1932 O O . LEU A 1 237 ? -7.460 -1.139 -4.996 1.00 90.50 237 LEU A O 1
ATOM 1936 N N . VAL A 1 238 ? -7.954 0.494 -6.449 1.00 91.50 238 VAL A N 1
ATOM 1937 C CA . VAL A 1 238 ? -7.024 1.468 -5.852 1.00 91.50 238 VAL A CA 1
ATOM 1938 C C . VAL A 1 238 ? -7.562 1.939 -4.507 1.00 91.50 238 VAL A C 1
ATOM 1940 O O . VAL A 1 238 ? -6.796 2.050 -3.551 1.00 91.50 238 VAL A O 1
ATOM 1943 N N . ASP A 1 239 ? -8.872 2.173 -4.421 1.00 89.88 239 ASP A N 1
ATOM 1944 C CA . ASP A 1 239 ? -9.523 2.537 -3.164 1.00 89.88 239 ASP A CA 1
ATOM 1945 C C . ASP A 1 239 ? -9.432 1.397 -2.133 1.00 89.88 239 ASP A C 1
ATOM 1947 O O . ASP A 1 239 ? -9.215 1.660 -0.950 1.00 89.88 239 ASP A O 1
ATOM 1951 N N . GLU A 1 240 ? -9.543 0.139 -2.569 1.00 92.38 240 GLU A N 1
ATOM 1952 C CA . GLU A 1 240 ? -9.375 -1.054 -1.733 1.00 92.38 240 GLU A CA 1
ATOM 1953 C C . GLU A 1 240 ? -7.935 -1.223 -1.245 1.00 92.38 240 GLU A C 1
ATOM 1955 O O . GLU A 1 240 ? -7.708 -1.414 -0.049 1.00 92.38 240 GLU A O 1
ATOM 1960 N N . PHE A 1 241 ? -6.945 -1.087 -2.132 1.00 93.31 241 PHE A N 1
ATOM 1961 C CA . PHE A 1 241 ? -5.536 -1.090 -1.738 1.00 93.31 241 PHE A CA 1
ATOM 1962 C C . PHE A 1 241 ? -5.259 -0.021 -0.674 1.00 93.31 241 PHE A C 1
ATOM 1964 O O . PHE A 1 241 ? -4.659 -0.313 0.355 1.00 93.31 241 PHE A O 1
ATOM 1971 N N . TYR A 1 242 ? -5.783 1.191 -0.861 1.00 89.56 242 TYR A N 1
ATOM 1972 C CA . TYR A 1 242 ? -5.688 2.259 0.131 1.00 89.56 242 TYR A CA 1
ATOM 1973 C C . TYR A 1 242 ? -6.383 1.922 1.454 1.00 89.56 242 TYR A C 1
ATOM 1975 O O . TYR A 1 242 ? -5.837 2.179 2.529 1.00 89.56 242 TYR A O 1
ATOM 1983 N N . ALA A 1 243 ? -7.583 1.348 1.416 1.00 91.75 243 ALA A N 1
ATOM 1984 C CA . ALA A 1 243 ? -8.265 0.956 2.642 1.00 91.75 243 ALA A CA 1
ATOM 1985 C C . ALA A 1 243 ? -7.412 -0.009 3.478 1.00 91.75 243 ALA A C 1
ATOM 1987 O O . ALA A 1 243 ? -7.435 0.077 4.702 1.00 91.75 243 ALA A O 1
ATOM 1988 N N . ASN A 1 244 ? -6.590 -0.833 2.829 1.00 94.19 244 ASN A N 1
ATOM 1989 C CA . ASN A 1 244 ? -5.648 -1.742 3.474 1.00 94.19 244 ASN A CA 1
ATOM 1990 C C . ASN A 1 244 ? -4.315 -1.100 3.906 1.00 94.19 244 ASN A C 1
ATOM 1992 O O . ASN A 1 244 ? -3.465 -1.793 4.455 1.00 94.19 244 ASN A O 1
ATOM 1996 N N . VAL A 1 245 ? -4.140 0.214 3.732 1.00 93.44 245 VAL A N 1
ATOM 1997 C CA . VAL A 1 245 ? -2.964 0.985 4.173 1.00 93.44 245 VAL A CA 1
ATOM 1998 C C . VAL A 1 245 ? -3.430 2.166 5.045 1.00 93.44 245 VAL A C 1
ATOM 2000 O O . VAL A 1 245 ? -3.488 3.303 4.577 1.00 93.44 245 VAL A O 1
ATOM 2003 N N . PRO A 1 246 ? -3.849 1.933 6.305 1.00 89.44 246 PRO A N 1
ATOM 2004 C CA . PRO A 1 246 ? -4.386 2.985 7.173 1.00 89.44 246 PRO A CA 1
ATOM 2005 C C . PRO A 1 246 ? -3.436 4.123 7.506 1.00 89.44 246 PRO A C 1
ATOM 2007 O O . PRO A 1 246 ? -3.877 5.268 7.606 1.00 89.44 246 PRO A O 1
ATOM 2010 N N . ASP A 1 247 ? -2.155 3.815 7.680 1.00 90.38 247 ASP A N 1
ATOM 2011 C CA . ASP A 1 247 ? -1.174 4.758 8.223 1.00 90.38 247 ASP A CA 1
ATOM 2012 C C . ASP A 1 247 ? -0.964 5.995 7.334 1.00 90.38 247 ASP A C 1
ATOM 2014 O O . ASP A 1 247 ? -0.592 7.064 7.806 1.00 90.38 247 ASP A O 1
ATOM 2018 N N . ILE A 1 248 ? -1.346 5.904 6.063 1.00 87.06 248 ILE A N 1
ATOM 2019 C CA . ILE A 1 248 ? -1.311 7.013 5.108 1.00 87.06 248 ILE A CA 1
ATOM 2020 C C . ILE A 1 248 ? -2.327 8.138 5.397 1.00 87.06 248 ILE A C 1
ATOM 2022 O O . ILE A 1 248 ? -2.361 9.155 4.696 1.00 87.06 248 ILE A O 1
ATOM 2026 N N . ASP A 1 249 ? -3.230 7.946 6.361 1.00 82.31 249 ASP A N 1
ATOM 2027 C CA . ASP A 1 249 ? -4.236 8.941 6.728 1.00 82.31 249 ASP A CA 1
ATOM 2028 C C . ASP A 1 249 ? -3.689 10.126 7.536 1.00 82.31 249 ASP A C 1
ATOM 2030 O O . ASP A 1 249 ? -4.461 11.050 7.777 1.00 82.31 249 ASP A O 1
ATOM 2034 N N . ASP A 1 250 ? -2.387 10.154 7.860 1.00 70.31 250 ASP A N 1
ATOM 2035 C CA . ASP A 1 250 ? -1.697 11.228 8.610 1.00 70.31 250 ASP A CA 1
ATOM 2036 C C . ASP A 1 250 ? -2.586 11.773 9.747 1.00 70.31 250 ASP A C 1
ATOM 2038 O O . ASP A 1 250 ? -3.027 12.930 9.783 1.00 70.31 250 ASP A O 1
ATOM 2042 N N . LEU A 1 251 ? -2.985 10.852 10.634 1.00 74.69 251 LEU A N 1
ATOM 2043 C CA . LEU A 1 251 ? -3.901 11.145 11.727 1.00 74.69 251 LEU A CA 1
ATOM 2044 C C . LEU A 1 251 ? -3.218 12.098 12.711 1.00 74.69 251 LEU A C 1
ATOM 2046 O O . LEU A 1 251 ? -2.265 11.723 13.392 1.00 74.69 251 LEU A O 1
ATOM 2050 N N . LYS A 1 252 ? -3.756 13.317 12.835 1.00 64.00 252 LYS A N 1
ATOM 2051 C CA . LYS A 1 252 ? -3.226 14.373 13.713 1.00 64.00 252 LYS A CA 1
ATOM 2052 C C . LYS A 1 252 ? -2.809 13.840 15.091 1.00 64.00 252 LYS A C 1
ATOM 2054 O O . LYS A 1 252 ? -3.630 13.257 15.806 1.00 64.00 252 LYS A O 1
ATOM 2059 N N . GLY A 1 253 ? -1.558 14.100 15.471 1.00 64.69 253 GLY A N 1
ATOM 2060 C CA . GLY A 1 253 ? -1.004 13.773 16.789 1.00 64.69 253 GLY A CA 1
ATOM 2061 C C . GLY A 1 253 ? -0.428 12.361 16.936 1.00 64.69 253 GLY A C 1
ATOM 2062 O O . GLY A 1 253 ? 0.037 12.036 18.022 1.00 64.69 253 GLY A O 1
ATOM 2063 N N . GLU A 1 254 ? -0.435 11.537 15.885 1.00 70.75 254 GLU A N 1
ATOM 2064 C CA . GLU A 1 254 ? 0.313 10.272 15.859 1.00 70.75 254 GLU A CA 1
ATOM 2065 C C . GLU A 1 254 ? 1.733 10.518 15.332 1.00 70.75 254 GLU A C 1
ATOM 2067 O O . GLU A 1 254 ? 1.913 11.249 14.359 1.00 70.75 254 GLU A O 1
ATOM 2072 N N . LYS A 1 255 ? 2.749 9.931 15.972 1.00 64.44 255 LYS A N 1
ATOM 2073 C CA . LYS A 1 255 ? 4.145 10.040 15.516 1.00 64.44 255 LYS A CA 1
ATOM 2074 C C . LYS A 1 255 ? 4.439 9.018 14.414 1.00 64.44 255 LYS A C 1
ATOM 2076 O O . LYS A 1 255 ? 4.035 7.870 14.555 1.00 64.44 255 LYS A O 1
ATOM 2081 N N . ASN A 1 256 ? 5.196 9.438 13.394 1.00 64.38 256 ASN A N 1
ATOM 2082 C CA . ASN A 1 256 ? 6.013 8.620 12.481 1.00 64.38 256 ASN A CA 1
ATOM 2083 C C . ASN A 1 256 ? 5.424 7.243 12.120 1.00 64.38 256 ASN A C 1
ATOM 2085 O O . ASN A 1 256 ? 6.022 6.206 12.405 1.00 64.38 256 ASN A O 1
ATOM 2089 N N . ARG A 1 257 ? 4.233 7.225 11.512 1.00 81.62 257 ARG A N 1
ATOM 2090 C CA . ARG A 1 257 ? 3.626 6.001 10.963 1.00 81.62 257 ARG A CA 1
ATOM 2091 C C . ARG A 1 257 ? 3.900 5.941 9.468 1.00 81.62 257 ARG A C 1
ATOM 2093 O O . ARG A 1 257 ? 2.996 6.081 8.650 1.00 81.62 257 ARG A O 1
ATOM 2100 N N . ASP A 1 258 ? 5.174 5.792 9.132 1.00 89.50 258 ASP A N 1
ATOM 2101 C CA . ASP A 1 258 ? 5.618 5.803 7.745 1.00 89.50 258 ASP A CA 1
ATOM 2102 C C . ASP A 1 258 ? 4.993 4.639 6.977 1.00 89.50 258 ASP A C 1
ATOM 2104 O O . ASP A 1 258 ? 4.872 3.517 7.477 1.00 89.50 258 ASP A O 1
ATOM 2108 N N . VAL A 1 259 ? 4.637 4.897 5.722 1.00 95.00 259 VAL A N 1
ATOM 2109 C CA . VAL A 1 259 ? 4.282 3.839 4.783 1.00 95.00 259 VAL A CA 1
ATOM 2110 C C . VAL A 1 259 ? 5.471 3.622 3.867 1.00 95.00 259 VAL A C 1
ATOM 2112 O O . VAL A 1 259 ? 5.765 4.443 2.995 1.00 95.00 259 VAL A O 1
ATOM 2115 N N . ARG A 1 260 ? 6.172 2.514 4.080 1.00 96.88 260 ARG A N 1
ATOM 2116 C CA . ARG A 1 260 ? 7.358 2.141 3.314 1.00 96.88 260 ARG A CA 1
ATOM 2117 C C . ARG A 1 260 ? 6.969 1.138 2.242 1.00 96.88 260 ARG A C 1
ATOM 2119 O O . ARG A 1 260 ? 6.268 0.170 2.520 1.00 96.88 260 ARG A O 1
ATOM 2126 N N . ILE A 1 261 ? 7.418 1.366 1.014 1.00 97.81 261 ILE A N 1
ATOM 2127 C CA . ILE A 1 261 ? 7.238 0.431 -0.095 1.00 97.81 261 ILE A CA 1
ATOM 2128 C C . ILE A 1 261 ? 8.595 -0.086 -0.556 1.00 97.81 261 ILE A C 1
ATOM 2130 O O . ILE A 1 261 ? 9.478 0.680 -0.930 1.00 97.81 261 ILE A O 1
ATOM 2134 N N . ILE A 1 262 ? 8.750 -1.401 -0.512 1.00 98.19 262 ILE A N 1
ATOM 2135 C CA . ILE A 1 262 ? 9.923 -2.133 -0.964 1.00 98.19 262 ILE A CA 1
ATOM 2136 C C . ILE A 1 262 ? 9.591 -2.708 -2.329 1.00 98.19 262 ILE A C 1
ATOM 2138 O O . ILE A 1 262 ? 8.647 -3.481 -2.494 1.00 98.19 262 ILE A O 1
ATOM 2142 N N . ILE A 1 263 ? 10.380 -2.322 -3.313 1.00 96.62 263 ILE A N 1
ATOM 2143 C CA . ILE A 1 263 ? 10.282 -2.796 -4.677 1.00 96.62 263 ILE A CA 1
ATOM 2144 C C . ILE A 1 263 ? 11.475 -3.727 -4.906 1.00 96.62 263 ILE A C 1
ATOM 2146 O O . ILE A 1 263 ? 12.607 -3.271 -5.036 1.00 96.62 263 ILE A O 1
ATOM 2150 N N . GLU A 1 264 ? 11.245 -5.038 -4.949 1.00 96.44 264 GLU A N 1
ATOM 2151 C CA . GLU A 1 264 ? 12.343 -6.007 -5.068 1.00 96.44 264 GLU A CA 1
ATOM 2152 C C . GLU A 1 264 ? 12.977 -5.997 -6.477 1.00 96.44 264 GLU A C 1
ATOM 2154 O O . GLU A 1 264 ? 12.315 -5.621 -7.453 1.00 96.44 264 GLU A O 1
ATOM 2159 N N . PRO A 1 265 ? 14.249 -6.412 -6.633 1.00 93.94 265 PRO A N 1
ATOM 2160 C CA . PRO A 1 265 ? 14.863 -6.608 -7.946 1.00 93.94 265 PRO A CA 1
ATOM 2161 C C . PRO A 1 265 ? 14.038 -7.556 -8.821 1.00 93.94 265 PRO A C 1
ATOM 2163 O O . PRO A 1 265 ? 13.623 -8.623 -8.376 1.00 93.94 265 PRO A O 1
ATOM 2166 N N . ARG A 1 266 ? 13.774 -7.154 -10.067 1.00 90.88 266 ARG A N 1
ATOM 2167 C CA . ARG A 1 266 ? 12.854 -7.866 -10.961 1.00 90.88 266 ARG A CA 1
ATOM 2168 C C . ARG A 1 266 ? 13.564 -8.959 -11.754 1.00 90.88 266 ARG A C 1
ATOM 2170 O O . ARG A 1 266 ? 14.569 -8.673 -12.405 1.00 90.88 266 ARG A O 1
ATOM 2177 N N . GLU A 1 267 ? 12.978 -10.153 -11.789 1.00 91.44 267 GLU A N 1
ATOM 2178 C CA . GLU A 1 267 ? 13.372 -11.208 -12.727 1.00 91.44 267 GLU A CA 1
ATOM 2179 C C . GLU A 1 267 ? 12.726 -10.962 -14.091 1.00 91.44 267 GLU A C 1
ATOM 2181 O O . GLU A 1 267 ? 11.499 -10.891 -14.222 1.00 91.44 267 GLU A O 1
ATOM 2186 N N . VAL A 1 268 ? 13.568 -10.787 -15.110 1.00 90.62 268 VAL A N 1
ATOM 2187 C CA . VAL A 1 268 ? 13.149 -10.314 -16.430 1.00 90.62 268 VAL A CA 1
ATOM 2188 C C . VAL A 1 268 ? 13.804 -11.084 -17.555 1.00 90.62 268 VAL A C 1
ATOM 2190 O O . VAL A 1 268 ? 14.914 -11.590 -17.418 1.00 90.62 268 VAL A O 1
ATOM 2193 N N . LYS A 1 269 ? 13.123 -11.089 -18.696 1.00 90.00 269 LYS A N 1
ATOM 2194 C CA . LYS A 1 269 ? 13.671 -11.465 -19.997 1.00 90.00 269 LYS A CA 1
ATOM 2195 C C . LYS A 1 269 ? 13.680 -10.252 -20.922 1.00 90.00 269 LYS A C 1
ATOM 2197 O O . LYS A 1 269 ? 12.809 -9.380 -20.837 1.00 90.00 269 LYS A O 1
ATOM 2202 N N . GLU A 1 270 ? 14.649 -10.218 -21.822 1.00 90.19 270 GLU A N 1
ATOM 2203 C CA . GLU A 1 270 ? 14.675 -9.262 -22.925 1.00 90.19 270 GLU A CA 1
ATOM 2204 C C . GLU A 1 270 ? 13.696 -9.714 -24.009 1.00 90.19 270 GLU A C 1
ATOM 2206 O O . GLU A 1 270 ? 13.676 -10.881 -24.396 1.00 90.19 270 GLU A O 1
ATOM 2211 N N . ILE A 1 271 ? 12.853 -8.797 -24.481 1.00 86.94 271 ILE A N 1
ATOM 2212 C CA . ILE A 1 271 ? 11.821 -9.082 -25.493 1.00 86.94 271 ILE A CA 1
ATOM 2213 C C . ILE A 1 271 ? 11.950 -8.184 -26.730 1.00 86.94 271 ILE A C 1
ATOM 2215 O O . ILE A 1 271 ? 10.994 -8.017 -27.487 1.00 86.94 271 ILE A O 1
ATOM 2219 N N . GLY A 1 272 ? 13.124 -7.580 -26.926 1.00 84.44 272 GLY A N 1
ATOM 2220 C CA . GLY A 1 272 ? 13.446 -6.709 -28.057 1.00 84.44 272 GLY A CA 1
ATOM 2221 C C . GLY A 1 272 ? 13.754 -5.277 -27.629 1.00 84.44 272 GLY A C 1
ATOM 2222 O O . GLY A 1 272 ? 14.196 -5.047 -26.508 1.00 84.44 272 GLY A O 1
ATOM 2223 N N . ASN A 1 273 ? 13.494 -4.315 -28.517 1.00 81.25 273 ASN A N 1
ATOM 2224 C CA . ASN A 1 273 ? 13.812 -2.897 -28.322 1.00 81.25 273 ASN A CA 1
ATOM 2225 C C . ASN A 1 273 ? 12.566 -2.013 -28.476 1.00 81.25 273 ASN A C 1
ATOM 2227 O O . ASN A 1 273 ? 11.640 -2.350 -29.214 1.00 81.25 273 ASN A O 1
ATOM 2231 N N . TRP A 1 274 ? 12.553 -0.850 -27.822 1.00 71.69 274 TRP A N 1
ATOM 2232 C CA . TRP A 1 274 ? 11.457 0.132 -27.896 1.00 71.69 274 TRP A CA 1
ATOM 2233 C C . TRP A 1 274 ? 11.365 0.915 -29.216 1.00 71.69 274 TRP A C 1
ATOM 2235 O O . TRP A 1 274 ? 10.458 1.725 -29.379 1.00 71.69 274 TRP A O 1
ATOM 2245 N N . GLY A 1 275 ? 12.254 0.641 -30.173 1.00 64.19 275 GLY A N 1
ATOM 2246 C CA . GLY A 1 275 ? 12.366 1.355 -31.448 1.00 64.19 275 GLY A CA 1
ATOM 2247 C C . GLY A 1 275 ? 13.520 2.360 -31.454 1.00 64.19 275 GLY A C 1
ATOM 2248 O O . GLY A 1 275 ? 14.322 2.332 -32.379 1.00 64.19 275 GLY A O 1
ATOM 2249 N N . SER A 1 276 ? 13.681 3.161 -30.393 1.00 62.59 276 SER A N 1
ATOM 2250 C CA . SER A 1 276 ? 14.812 4.099 -30.213 1.00 62.59 276 SER A CA 1
ATOM 2251 C C . SER A 1 276 ? 16.131 3.456 -29.749 1.00 62.59 276 SER A C 1
ATOM 2253 O O . SER A 1 276 ? 17.122 4.157 -29.567 1.00 62.59 276 SER A O 1
ATOM 2255 N N . GLY A 1 277 ? 16.163 2.131 -29.565 1.00 59.06 277 GLY A N 1
ATOM 2256 C CA . GLY A 1 277 ? 17.356 1.378 -29.153 1.00 59.06 277 GLY A CA 1
ATOM 2257 C C . GLY A 1 277 ? 17.396 0.965 -27.678 1.00 59.06 277 GLY A C 1
ATOM 2258 O O . GLY A 1 277 ? 18.251 0.167 -27.313 1.00 59.06 277 GLY A O 1
ATOM 2259 N N . THR A 1 278 ? 16.461 1.420 -26.836 1.00 72.50 278 THR A N 1
ATOM 2260 C CA . THR A 1 278 ? 16.367 0.948 -25.443 1.00 72.50 278 THR A CA 1
ATOM 2261 C C . THR A 1 278 ? 15.817 -0.477 -25.384 1.00 72.50 278 THR A C 1
ATOM 2263 O O . THR A 1 278 ? 14.730 -0.743 -25.913 1.00 72.50 278 THR A O 1
ATOM 2266 N N . THR A 1 279 ? 16.520 -1.366 -24.679 1.00 83.44 279 THR A N 1
ATOM 2267 C CA . THR A 1 279 ? 16.072 -2.735 -24.405 1.00 83.44 279 THR A CA 1
ATOM 2268 C C . THR A 1 279 ? 14.718 -2.744 -23.702 1.00 83.44 279 THR A C 1
ATOM 2270 O O . THR A 1 279 ? 14.455 -2.003 -22.749 1.00 83.44 279 THR A O 1
ATOM 2273 N N . LYS A 1 280 ? 13.826 -3.608 -24.176 1.00 84.69 280 LYS A N 1
ATOM 2274 C CA . LYS A 1 280 ? 12.524 -3.860 -23.576 1.00 84.69 280 LYS A CA 1
ATOM 2275 C C . LYS A 1 280 ? 12.589 -5.117 -22.719 1.00 84.69 280 LYS A C 1
ATOM 2277 O O . LYS A 1 280 ? 12.862 -6.204 -23.221 1.00 84.69 280 LYS A O 1
ATOM 2282 N N . TYR A 1 281 ? 12.255 -4.955 -21.444 1.00 87.50 281 TYR A N 1
ATOM 2283 C CA . TYR A 1 281 ? 12.219 -6.031 -20.459 1.00 87.50 281 TYR A CA 1
ATOM 2284 C C . TYR A 1 281 ? 10.781 -6.401 -20.096 1.00 87.50 281 TYR A C 1
ATOM 2286 O O . TYR A 1 281 ? 9.966 -5.523 -19.807 1.00 87.50 281 TYR A O 1
ATOM 2294 N N . GLU A 1 282 ? 10.494 -7.696 -20.027 1.00 87.94 282 GLU A N 1
ATOM 2295 C CA . GLU A 1 282 ? 9.230 -8.245 -19.526 1.00 87.94 282 GLU A CA 1
ATOM 2296 C C . GLU A 1 282 ? 9.492 -9.198 -18.358 1.00 87.94 282 GLU A C 1
ATOM 2298 O O . GLU A 1 282 ? 10.525 -9.866 -18.311 1.00 87.94 282 GLU A O 1
ATOM 2303 N N . GLY A 1 283 ? 8.551 -9.261 -17.417 1.00 88.56 283 GLY A N 1
ATOM 2304 C CA . GLY A 1 283 ? 8.613 -10.187 -16.291 1.00 88.56 283 GLY A CA 1
ATOM 2305 C C . GLY A 1 283 ? 8.571 -11.635 -16.753 1.00 88.56 283 GLY A C 1
ATOM 2306 O O . GLY A 1 283 ? 7.802 -11.989 -17.648 1.00 88.56 283 GLY A O 1
ATOM 2307 N N . ILE A 1 284 ? 9.379 -12.486 -16.127 1.00 88.56 284 ILE A N 1
ATOM 2308 C CA . ILE A 1 284 ? 9.332 -13.925 -16.393 1.00 88.56 284 ILE A CA 1
ATOM 2309 C C . ILE A 1 284 ? 8.129 -14.513 -15.658 1.00 88.56 284 ILE A C 1
ATOM 2311 O O . ILE A 1 284 ? 8.072 -14.468 -14.427 1.00 88.56 284 ILE A O 1
ATOM 2315 N N . ILE A 1 285 ? 7.182 -15.067 -16.415 1.00 84.12 285 ILE A N 1
ATOM 2316 C CA . ILE A 1 285 ? 6.083 -15.881 -15.894 1.00 84.12 285 ILE A CA 1
ATOM 2317 C C . ILE A 1 285 ? 6.484 -17.332 -16.098 1.00 84.12 285 ILE A C 1
ATOM 2319 O O . ILE A 1 285 ? 6.655 -17.778 -17.232 1.00 84.12 285 ILE A O 1
ATOM 2323 N N . ILE A 1 286 ? 6.661 -18.051 -14.996 1.00 69.94 286 ILE A N 1
ATOM 2324 C CA . ILE A 1 286 ? 6.831 -19.498 -15.038 1.00 69.94 286 ILE A CA 1
ATOM 2325 C C . ILE A 1 286 ? 5.418 -20.068 -15.083 1.00 69.94 286 ILE A C 1
ATOM 2327 O O . ILE A 1 286 ? 4.713 -20.075 -14.074 1.00 69.94 286 ILE A O 1
ATOM 2331 N N . GLU A 1 287 ? 4.969 -20.469 -16.270 1.00 59.66 287 GLU A N 1
ATOM 2332 C CA . GLU A 1 287 ? 3.741 -21.247 -16.394 1.00 59.66 287 GLU A CA 1
ATOM 2333 C C . GLU A 1 287 ? 3.993 -22.593 -15.712 1.00 59.66 287 GLU A C 1
ATOM 2335 O O . GLU A 1 287 ? 4.728 -23.441 -16.218 1.00 59.66 287 GLU A O 1
ATOM 2340 N N . ASN A 1 288 ? 3.442 -22.766 -14.510 1.00 49.56 288 ASN A N 1
ATOM 2341 C CA . ASN A 1 288 ? 3.392 -24.076 -13.881 1.00 49.56 288 ASN A CA 1
ATOM 2342 C C . ASN A 1 288 ? 2.429 -24.928 -14.710 1.00 49.56 288 ASN A C 1
ATOM 2344 O O . ASN A 1 288 ? 1.217 -24.867 -14.511 1.00 49.56 288 ASN A O 1
ATOM 2348 N N . ASN A 1 289 ? 2.978 -25.687 -15.655 1.00 33.91 289 ASN A N 1
ATOM 2349 C CA . ASN A 1 289 ? 2.273 -26.758 -16.345 1.00 33.91 289 ASN A CA 1
ATOM 2350 C C . ASN A 1 289 ? 2.075 -27.916 -15.357 1.00 33.91 289 ASN A C 1
ATOM 2352 O O . ASN A 1 289 ? 2.851 -28.868 -15.370 1.00 33.91 289 ASN A O 1
ATOM 2356 N N . ASN A 1 290 ? 1.077 -27.793 -14.483 1.00 34.31 290 ASN A N 1
ATOM 2357 C CA . ASN A 1 290 ? 0.517 -28.903 -13.712 1.00 34.31 290 ASN A CA 1
ATOM 2358 C C . ASN A 1 290 ? -0.952 -29.080 -14.086 1.00 34.31 290 ASN A C 1
ATOM 2360 O O . ASN A 1 290 ? -1.700 -28.084 -13.959 1.00 34.31 290 ASN A O 1
#

Radius of gyration: 21.59 Å; chains: 1; bounding box: 61×48×61 Å

Organism: NCBI:txid279356

Foldseek 3Di:
DDPVCLVVPPVNVVVVVVVLCVVLLLVLLCLALDLSSLQLSQCSVPVVSPCSVVSNVVSVVVCVVVVVVPDPSRVVCVVLVPAFAKEKEWDQAFADWFDADPVRDIATKTKIFMAHSDDPVRVVVCVVVVNDDPGSDIAIKDQFQQAAADPVDVQCDDDLDQCAWLGGPDFDKWFWAAAPDPVQPAGIATENDPNARWHQDPVVRHTYGRAGEFEDASNPPSHHMYSHDDDRPDDVVVVNVVSNGSLNVCRPPDPDRTHMYGYHNHAWDFPQASVVRRTHIGHDHDPPPD

Secondary structure (DSSP, 8-state):
--HHHHHH-HHHHHHHHHHHHHHTT-GGGSSS-SHHHHHHHHHHH-TT-TTHHHHHHHHHHHHHHHTGGG-HHHHHHGGGGG--SEEEEEEEEEEEEPPP-TT----EEEEEEEEES--HHHHHHHHHTT-PPPPSEEEEEB-S--PPP-TTSGGGPPPSSTTSTTSPPPSEEEEEEE-SSTT-SSSEEEESSTT--EEE-TTT--EEET-EEESS-GGG-SS-EE-SSS-SSS-HHHHHHHHT-GGGG--TT-----EEEEEPPPPEEEEEE-SSSPEEEEE-------

Sequence (290 aa):
MTPYKLKNNAKDAMTSALAYWGWKMINPRASYADEYAVKSVTYRINGALKGLDERKRYFLRAEEQLKIEECPLYKGKKWQEQELGTVIVVAGKSYKYGEPNDNGGKWPVYKTVVYQRMSLEKYKELKEKDKLPEPDYITYLTRDAHFKENSEIPSRNKSSYRYGKNNETPPGEYYLFKRQSDKQRYQWHIGDIEKSPSIIDIESGDDRKGIAIHGGYPSGSQGCLTIHQGKSKPNALVDEFYANVPDIDDLKGEKNRDVRIIIEPREVKEIGNWGSGTTKYEGIIIENNN